Protein AF-0000000068967793 (afdb_homodimer)

Nearest PDB structures (foldseek):
  7zs6-assembly1_CCC  TM=9.612E-01  e=1.088E-18  Apis mellifera
  8qop-assembly1_A  TM=9.647E-01  e=4.803E-18  Capra hircus
  2b33-assembly1_A  TM=9.622E-01  e=3.710E-18  Thermotoga maritima MSB8
  1jd1-assembly1_F  TM=9.735E-01  e=1.675E-16  Saccharomyces cerevisiae
  5yu2-assembly1_C  TM=9.699E-01  e=3.878E-16  Staphylococcus aureus subsp. aureus Mu50

Foldseek 3Di:
DPPPDDDPDDDPDPPPDDDPPDPPPPVVPCVVVVVVVCVVPPPWDKDAFDDLQAAADPDPDGQWMDTDQKIWGDKFWLAHSVVRDHLDLPDLLNRLLSRVSRVQVRQVRQAHGQVFWAEKEKEFQDCVCVVSSVVSVCVRPPPPHHHYDYDHDNADPVRGGMIMITMGGHDDD/DDDDPDDPPPPPDPPPPDDPPPPPPPVPPPVVVVVCCCVVPVPFDKDAFDDLQAAADPDPDGQWIDTDQKIWGDKFWQAHSVVRDHLDLPDLLNRLLSRVSRVQVRQVRQAHGQVFWAEKEKEFQDCVCVVSSVVSVCVRPPDPHHHYDYDYDNADPPRGGMIMTTMGGHDDD

Secondary structure (DSSP, 8-state):
--------------------------GGGGHHHHHHHHHHT----EEEE--TTSPPPSSS--SEEEETTEEEEEEE-SEETTTTEES-SS-HHHHHHHHHHHHHHHHHHTT--GGGEEEEEEEES-GGGHHHHHHHHHHH--SSPPEEEEEE-S--GGG-SEEEEEEEE----/---------------TT---------GGGHHHHHHHHHHHT----EEEE--TTSPPPSSS-BSEEEETTEEEEEEE-SEETTTTEES-SS-HHHHHHHHHHHHHHHHHHTT--GGGEEEEEEEES-GGGHHHHHHHHHHH--SSPPEEEEEE-SB-GGG-SEEEEEEEE----

Radius of gyration: 35.41 Å; Cα contacts (8 Å, |Δi|>4): 650; chains: 2; bounding box: 94×122×76 Å

pLDDT: mean 81.26, std 26.68, range [21.73, 98.88]

Organism: Plasmodiophora brassicae (NCBI:txid37360)

Solvent-accessible surface area (backbone atoms only — not comparable to full-atom values): 19675 Å² total; per-residue (Å²): 132,88,73,86,76,79,89,82,85,84,86,84,81,85,75,81,76,76,81,74,78,84,80,69,74,80,71,71,65,62,60,57,54,52,51,53,47,47,66,70,52,60,62,86,45,76,46,81,35,79,58,82,72,23,55,75,65,91,60,100,60,60,55,21,37,37,40,79,43,29,32,45,37,44,71,25,46,16,38,35,44,90,74,68,40,61,69,39,91,81,45,58,60,52,19,46,51,34,13,52,51,28,46,47,44,49,30,47,67,55,52,33,40,70,84,36,32,35,32,38,41,40,39,26,49,48,70,88,48,47,65,57,46,48,58,56,52,37,73,67,44,79,57,78,31,26,6,37,38,63,39,16,33,86,73,43,79,94,67,42,58,46,36,40,28,39,36,24,44,26,68,71,127,144,77,88,78,88,79,76,87,78,82,80,79,84,83,68,90,69,76,81,69,75,78,79,73,68,83,66,68,66,64,58,54,55,55,52,44,49,50,59,71,56,55,54,88,45,74,45,74,34,80,57,84,72,22,53,74,64,92,60,78,36,24,54,17,20,36,40,82,44,29,31,31,38,20,47,24,47,17,40,35,44,91,74,67,38,60,69,39,92,81,43,58,60,52,19,45,51,35,12,52,51,28,46,46,44,50,30,45,67,53,53,34,44,70,84,37,32,54,35,38,41,41,39,24,51,49,70,85,48,47,64,57,46,48,59,54,50,45,73,66,49,79,59,84,66,48,50,73,51,74,53,65,34,66,42,39,68,94,68,41,58,43,36,43,28,40,36,24,45,25,69,72,130

Sequence (346 aa):
MTCQRGHGTCDVPRVLSRLTRAVTGPQQLHFAGALVMYRWARRAYRAVVATPDAPKAIGPYSQAVRANGFLFVSGMIGFVPETMELASKSDVKLQTEQALKNMVNVLRAGGSNPDKVVKTTVLMTDMDNYKVINEVYAKFFTKDFPARAAFAVKALPANALVEIECVAMCEEDMTCQRGHGTCDVPRVLSRLTRAVTGPQQLHFAGALVMYRWARRAYRAVVATPDAPKAIGPYSQAVRANGFLFVSGMIGFVPETMELASKSDVKLQTEQALKNMVNVLRAGGSNPDKVVKTTVLMTDMDNYKVINEVYAKFFTKDFPARAAFAVKALPANALVEIECVAMCEED

Structure (mmCIF, N/CA/C/O backbone):
data_AF-0000000068967793-model_v1
#
loop_
_entity.id
_entity.type
_entity.pdbx_description
1 polymer 'Uncharacterized protein'
#
loop_
_atom_site.group_PDB
_atom_site.id
_atom_site.type_symbol
_atom_site.label_atom_id
_atom_site.label_alt_id
_atom_site.label_comp_id
_atom_site.label_asym_id
_atom_site.label_entity_id
_atom_site.label_seq_id
_atom_site.pdbx_PDB_ins_code
_atom_site.Cartn_x
_atom_site.Cartn_y
_atom_site.Cartn_z
_atom_site.occupancy
_atom_site.B_iso_or_equiv
_atom_site.auth_seq_id
_atom_site.auth_comp_id
_atom_site.auth_asym_id
_atom_site.auth_atom_id
_atom_site.pdbx_PDB_model_num
ATOM 1 N N . MET A 1 1 ? -60.906 87.938 56.031 1 24.77 1 MET A N 1
ATOM 2 C CA . MET A 1 1 ? -59.469 87.688 56.125 1 24.77 1 MET A CA 1
ATOM 3 C C . MET A 1 1 ? -59 86.812 55 1 24.77 1 MET A C 1
ATOM 5 O O . MET A 1 1 ? -59.75 86 54.469 1 24.77 1 MET A O 1
ATOM 9 N N . THR A 1 2 ? -57.875 87.125 54.281 1 21.77 2 THR A N 1
ATOM 10 C CA . THR A 1 2 ? -57.219 87 53 1 21.77 2 THR A CA 1
ATOM 11 C C . THR A 1 2 ? -56.719 85.562 52.844 1 21.77 2 THR A C 1
ATOM 13 O O . THR A 1 2 ? -55.812 85.25 52.031 1 21.77 2 THR A O 1
ATOM 16 N N . CYS A 1 3 ? -57.469 84.438 53.062 1 21.73 3 CYS A N 1
ATOM 17 C CA . CYS A 1 3 ? -57.062 83.062 53.25 1 21.73 3 CYS A CA 1
ATOM 18 C C . CYS A 1 3 ? -56.688 82.438 51.938 1 21.73 3 CYS A C 1
ATOM 20 O O . CYS A 1 3 ? -56.656 81.188 51.812 1 21.73 3 CYS A O 1
ATOM 22 N N . GLN A 1 4 ? -56.469 83.188 50.688 1 24.27 4 GLN A N 1
ATOM 23 C CA . GLN A 1 4 ? -56.656 82.375 49.5 1 24.27 4 GLN A CA 1
ATOM 24 C C . GLN A 1 4 ? -55.5 81.375 49.281 1 24.27 4 GLN A C 1
ATOM 26 O O . GLN A 1 4 ? -54.375 81.812 49.031 1 24.27 4 GLN A O 1
ATOM 31 N N . ARG A 1 5 ? -55.406 80.062 49.781 1 23.83 5 ARG A N 1
ATOM 32 C CA . ARG A 1 5 ? -54.469 78.938 50.094 1 23.83 5 ARG A CA 1
ATOM 33 C C . ARG A 1 5 ? -54.031 78.25 48.812 1 23.83 5 ARG A C 1
ATOM 35 O O . ARG A 1 5 ? -53.156 77.375 48.844 1 23.83 5 ARG A O 1
ATOM 42 N N . GLY A 1 6 ? -54.562 78.312 47.562 1 24.34 6 GLY A N 1
ATOM 43 C CA . GLY A 1 6 ? -54.812 77 46.969 1 24.34 6 GLY A CA 1
ATOM 44 C C . GLY A 1 6 ? -53.531 76.312 46.5 1 24.34 6 GLY A C 1
ATOM 45 O O . GLY A 1 6 ? -53.281 75.188 46.844 1 24.34 6 GLY A O 1
ATOM 46 N N . HIS A 1 7 ? -52.938 76.438 45.156 1 27.03 7 HIS A N 1
ATOM 47 C CA . HIS A 1 7 ? -52.781 75.438 44.062 1 27.03 7 HIS A CA 1
ATOM 48 C C . HIS A 1 7 ? -51.344 75 43.938 1 27.03 7 HIS A C 1
ATOM 50 O O . HIS A 1 7 ? -50.5 75.75 43.438 1 27.03 7 HIS A O 1
ATOM 56 N N . GLY A 1 8 ? -50.531 74.438 44.906 1 25.23 8 GLY A N 1
ATOM 57 C CA . GLY A 1 8 ? -49.094 74.25 44.844 1 25.23 8 GLY A CA 1
ATOM 58 C C . GLY A 1 8 ? -48.656 73.125 43.906 1 25.23 8 GLY A C 1
ATOM 59 O O . GLY A 1 8 ? -49.125 72 44 1 25.23 8 GLY A O 1
ATOM 60 N N . THR A 1 9 ? -48.406 73.312 42.5 1 29.33 9 THR A N 1
ATOM 61 C CA . THR A 1 9 ? -48.094 72.5 41.344 1 29.33 9 THR A CA 1
ATOM 62 C C . THR A 1 9 ? -46.812 71.688 41.562 1 29.33 9 THR A C 1
ATOM 64 O O . THR A 1 9 ? -45.781 72.25 41.969 1 29.33 9 THR A O 1
ATOM 67 N N . CYS A 1 10 ? -46.844 70.375 41.906 1 23.95 10 CYS A N 1
ATOM 68 C CA . CYS A 1 10 ? -45.938 69.312 42.312 1 23.95 10 CYS A CA 1
ATOM 69 C C . CYS A 1 10 ? -44.875 69.062 41.219 1 23.95 10 CYS A C 1
ATOM 71 O O . CYS A 1 10 ? -45.156 69.25 40.031 1 23.95 10 CYS A O 1
ATOM 73 N N . ASP A 1 11 ? -43.531 68.5 41.469 1 25.92 11 ASP A N 1
ATOM 74 C CA . ASP A 1 11 ? -42.094 68.375 41.25 1 25.92 11 ASP A CA 1
ATOM 75 C C . ASP A 1 11 ? -41.781 67.188 40.344 1 25.92 11 ASP A C 1
ATOM 77 O O . ASP A 1 11 ? -41.844 66.062 40.781 1 25.92 11 ASP A O 1
ATOM 81 N N . VAL A 1 12 ? -42.375 66.938 39.062 1 28.7 12 VAL A N 1
ATOM 82 C CA . VAL A 1 12 ? -42.219 65.688 38.344 1 28.7 12 VAL A CA 1
ATOM 83 C C . VAL A 1 12 ? -40.781 65.562 37.875 1 28.7 12 VAL A C 1
ATOM 85 O O . VAL A 1 12 ? -40.281 66.375 37.094 1 28.7 12 VAL A O 1
ATOM 88 N N . PRO A 1 13 ? -39.688 65 38.688 1 28.36 13 PRO A N 1
ATOM 89 C CA . PRO A 1 13 ? -38.281 65 38.312 1 28.36 13 PRO A CA 1
ATOM 90 C C . PRO A 1 13 ? -37.969 64.125 37.125 1 28.36 13 PRO A C 1
ATOM 92 O O . PRO A 1 13 ? -38.719 63.125 36.906 1 28.36 13 PRO A O 1
ATOM 95 N N . ARG A 1 14 ? -37.188 64.5 36 1 28.67 14 ARG A N 1
ATOM 96 C CA . ARG A 1 14 ? -36.719 64.125 34.688 1 28.67 14 ARG A CA 1
ATOM 97 C C . ARG A 1 14 ? -35.688 63 34.719 1 28.67 14 ARG A C 1
ATOM 99 O O . ARG A 1 14 ? -34.5 63.25 34.75 1 28.67 14 ARG A O 1
ATOM 106 N N . VAL A 1 15 ? -35.75 61.844 35.562 1 29.34 15 VAL A N 1
ATOM 107 C CA . VAL A 1 15 ? -34.594 61 35.844 1 29.34 15 VAL A CA 1
ATOM 108 C C . VAL A 1 15 ? -34.25 60.156 34.625 1 29.34 15 VAL A C 1
ATOM 110 O O . VAL A 1 15 ? -33.375 59.281 34.688 1 29.34 15 VAL A O 1
ATOM 113 N N . LEU A 1 16 ? -34.719 60.219 33.344 1 30.55 16 LEU A N 1
ATOM 114 C CA . LEU A 1 16 ? -34.625 59.031 32.5 1 30.55 16 LEU A CA 1
ATOM 115 C C . LEU A 1 16 ? -33.219 58.844 31.953 1 30.55 16 LEU A C 1
ATOM 117 O O . LEU A 1 16 ? -33 57.969 31.094 1 30.55 16 LEU A O 1
ATOM 121 N N . SER A 1 17 ? -32.156 59.656 32.219 1 27.3 17 SER A N 1
ATOM 122 C CA . SER A 1 17 ? -31.188 59.75 31.141 1 27.3 17 SER A CA 1
ATOM 123 C C . SER A 1 17 ? -30.344 58.469 31.031 1 27.3 17 SER A C 1
ATOM 125 O O . SER A 1 17 ? -29.906 58.094 29.938 1 27.3 17 SER A O 1
ATOM 127 N N . ARG A 1 18 ? -29.75 57.719 32.062 1 28.36 18 ARG A N 1
ATOM 128 C CA . ARG A 1 18 ? -28.328 57.438 32.062 1 28.36 18 ARG A CA 1
ATOM 129 C C . ARG A 1 18 ? -28.016 56.188 31.25 1 28.36 18 ARG A C 1
ATOM 131 O O . ARG A 1 18 ? -26.844 55.844 31.016 1 28.36 18 ARG A O 1
ATOM 138 N N . LEU A 1 19 ? -28.766 55.062 30.984 1 32.84 19 LEU A N 1
ATOM 139 C CA . LEU A 1 19 ? -28.062 53.781 31.125 1 32.84 19 LEU A CA 1
ATOM 140 C C . LEU A 1 19 ? -27.312 53.438 29.828 1 32.84 19 LEU A C 1
ATOM 142 O O . LEU A 1 19 ? -27.797 52.656 29.016 1 32.84 19 LEU A O 1
ATOM 146 N N . THR A 1 20 ? -27.062 54.281 28.859 1 32.88 20 THR A N 1
ATOM 147 C CA . THR A 1 20 ? -26.609 53.625 27.641 1 32.88 20 THR A CA 1
ATOM 148 C C . THR A 1 20 ? -25.172 53.125 27.797 1 32.88 20 THR A C 1
ATOM 150 O O . THR A 1 20 ? -24.234 53.906 27.656 1 32.88 20 THR A O 1
ATOM 153 N N . ARG A 1 21 ? -24.719 52.469 28.938 1 33.38 21 ARG A N 1
ATOM 154 C CA . ARG A 1 21 ? -23.297 52.125 29 1 33.38 21 ARG A CA 1
ATOM 155 C C . ARG A 1 21 ? -22.922 51.219 27.844 1 33.38 21 ARG A C 1
ATOM 157 O O . ARG A 1 21 ? -23.594 50.219 27.578 1 33.38 21 ARG A O 1
ATOM 164 N N . ALA A 1 22 ? -22 51.719 26.875 1 37.81 22 ALA A N 1
ATOM 165 C CA . ALA A 1 22 ? -21.234 51.219 25.734 1 37.81 22 ALA A CA 1
ATOM 166 C C . ALA A 1 22 ? -20.391 50 26.125 1 37.81 22 ALA A C 1
ATOM 168 O O . ALA A 1 22 ? -19.516 50.094 26.984 1 37.81 22 ALA A O 1
ATOM 169 N N . VAL A 1 23 ? -20.938 48.781 26.234 1 39.88 23 VAL A N 1
ATOM 170 C CA . VAL A 1 23 ? -20.281 47.469 26.375 1 39.88 23 VAL A CA 1
ATOM 171 C C . VAL A 1 23 ? -19.234 47.281 25.297 1 39.88 23 VAL A C 1
ATOM 173 O O . VAL A 1 23 ? -19.547 46.969 24.156 1 39.88 23 VAL A O 1
ATOM 176 N N . THR A 1 24 ? -18.359 48.312 24.953 1 39 24 THR A N 1
ATOM 177 C CA . THR A 1 24 ? -17.406 48 23.906 1 39 24 THR A CA 1
ATOM 178 C C . THR A 1 24 ? -16.359 46.969 24.391 1 39 24 THR A C 1
ATOM 180 O O . THR A 1 24 ? -15.211 47.031 23.953 1 39 24 THR A O 1
ATOM 183 N N . GLY A 1 25 ? -16.562 46.125 25.391 1 36.34 25 GLY A N 1
ATOM 184 C CA . GLY A 1 25 ? -15.375 45.406 25.812 1 36.34 25 GLY A CA 1
ATOM 185 C C . GLY A 1 25 ? -14.742 44.594 24.688 1 36.34 25 GLY A C 1
ATOM 186 O O . GLY A 1 25 ? -15.414 44.219 23.734 1 36.34 25 GLY A O 1
ATOM 187 N N . PRO A 1 26 ? -13.383 44.719 24.562 1 42 26 PRO A N 1
ATOM 188 C CA . PRO A 1 26 ? -12.547 44.031 23.578 1 42 26 PRO A CA 1
ATOM 189 C C . PRO A 1 26 ? -12.703 42.5 23.641 1 42 26 PRO A C 1
ATOM 191 O O . PRO A 1 26 ? -12.258 41.875 24.594 1 42 26 PRO A O 1
ATOM 194 N N . GLN A 1 27 ? -13.867 41.875 23.578 1 41.44 27 GLN A N 1
ATOM 195 C CA . GLN A 1 27 ? -13.969 40.406 23.547 1 41.44 27 GLN A CA 1
ATOM 196 C C . GLN A 1 27 ? -13.109 39.812 22.438 1 41.44 27 GLN A C 1
ATOM 198 O O . GLN A 1 27 ? -13.297 38.656 22.062 1 41.44 27 GLN A O 1
ATOM 203 N N . GLN A 1 28 ? -12.32 40.656 21.766 1 41.78 28 GLN A N 1
ATOM 204 C CA . GLN A 1 28 ? -11.773 39.938 20.609 1 41.78 28 GLN A CA 1
ATOM 205 C C . GLN A 1 28 ? -10.812 38.844 21.047 1 41.78 28 GLN A C 1
ATOM 207 O O . GLN A 1 28 ? -10.273 38.125 20.203 1 41.78 28 GLN A O 1
ATOM 212 N N . LEU A 1 29 ? -10.312 38.938 22.281 1 44.81 29 LEU A N 1
ATOM 213 C CA . LEU A 1 29 ? -9.047 38.25 22.406 1 44.81 29 LEU A CA 1
ATOM 214 C C . LEU A 1 29 ? -9.266 36.719 22.406 1 44.81 29 LEU A C 1
ATOM 216 O O . LEU A 1 29 ? -8.328 35.969 22.172 1 44.81 29 LEU A O 1
ATOM 220 N N . HIS A 1 30 ? -10.398 36.25 23 1 46.22 30 HIS A N 1
ATOM 221 C CA . HIS A 1 30 ? -10.305 34.875 23.516 1 46.22 30 HIS A CA 1
ATOM 222 C C . HIS A 1 30 ? -10.398 33.844 22.391 1 46.22 30 HIS A C 1
ATOM 224 O O . HIS A 1 30 ? -10.406 32.656 22.656 1 46.22 30 HIS A O 1
ATOM 230 N N . PHE A 1 31 ? -10.672 34.344 21.219 1 49.38 31 PHE A N 1
ATOM 231 C CA . PHE A 1 31 ? -10.93 33.312 20.219 1 49.38 31 PHE A CA 1
ATOM 232 C C . PHE A 1 31 ? -9.625 32.656 19.766 1 49.38 31 PHE A C 1
ATOM 234 O O . PHE A 1 31 ? -9.625 31.5 19.328 1 49.38 31 PHE A O 1
ATOM 241 N N . ALA A 1 32 ? -8.508 33.438 20 1 49.75 32 ALA A N 1
ATOM 242 C CA . ALA A 1 32 ? -7.254 32.812 19.562 1 49.75 32 ALA A CA 1
ATOM 243 C C . ALA A 1 32 ? -6.891 31.625 20.469 1 49.75 32 ALA A C 1
ATOM 245 O O . ALA A 1 32 ? -6.316 30.641 20 1 49.75 32 ALA A O 1
ATOM 246 N N . GLY A 1 33 ? -7.297 31.609 21.688 1 48.97 33 GLY A N 1
ATOM 247 C CA . GLY A 1 33 ? -7.02 30.5 22.609 1 48.97 33 GLY A CA 1
ATOM 248 C C . GLY A 1 33 ? -7.754 29.234 22.234 1 48.97 33 GLY A C 1
ATOM 249 O O . GLY A 1 33 ? -7.219 28.125 22.406 1 48.97 33 GLY A O 1
ATOM 250 N N . ALA A 1 34 ? -9.023 29.375 21.781 1 51.81 34 ALA A N 1
ATOM 251 C CA . ALA A 1 34 ? -9.836 28.188 21.5 1 51.81 34 ALA A CA 1
ATOM 252 C C . ALA A 1 34 ? -9.305 27.438 20.297 1 51.81 34 ALA A C 1
ATOM 254 O O . ALA A 1 34 ? -9.297 26.203 20.281 1 51.81 34 ALA A O 1
ATOM 255 N N . LEU A 1 35 ? -8.828 28.156 19.297 1 48.72 35 LEU A N 1
ATOM 256 C CA . LEU A 1 35 ? -8.281 27.469 18.141 1 48.72 35 LEU A CA 1
ATOM 257 C C . LEU A 1 35 ? -6.996 26.734 18.5 1 48.72 35 LEU A C 1
ATOM 259 O O . LEU A 1 35 ? -6.762 25.609 18.031 1 48.72 35 LEU A O 1
ATOM 263 N N . VAL A 1 36 ? -6.117 27.344 19.281 1 46.97 36 VAL A N 1
ATOM 264 C CA . VAL A 1 36 ? -4.902 26.688 19.75 1 46.97 36 VAL A CA 1
ATOM 265 C C . VAL A 1 36 ? -5.27 25.484 20.609 1 46.97 36 VAL A C 1
ATOM 267 O O . VAL A 1 36 ? -4.656 24.422 20.484 1 46.97 36 VAL A O 1
ATOM 270 N N . MET A 1 37 ? -6.227 25.656 21.5 1 49.03 37 MET A N 1
ATOM 271 C CA . MET A 1 37 ? -6.625 24.484 22.281 1 49.03 37 MET A CA 1
ATOM 272 C C . MET A 1 37 ? -7.207 23.406 21.391 1 49.03 37 MET A C 1
ATOM 274 O O . MET A 1 37 ? -7.027 22.219 21.656 1 49.03 37 MET A O 1
ATOM 278 N N . TYR A 1 38 ? -8.008 23.766 20.375 1 49.5 38 TYR A N 1
ATOM 279 C CA . TYR A 1 38 ? -8.609 22.75 19.516 1 49.5 38 TYR A CA 1
ATOM 280 C C . TYR A 1 38 ? -7.543 21.984 18.734 1 49.5 38 TYR A C 1
ATOM 282 O O . TYR A 1 38 ? -7.656 20.766 18.562 1 49.5 38 TYR A O 1
ATOM 290 N N . ARG A 1 39 ? -6.633 22.656 18.109 1 48.69 39 ARG A N 1
ATOM 291 C CA . ARG A 1 39 ? -5.512 21.938 17.5 1 48.69 39 ARG A CA 1
ATOM 292 C C . ARG A 1 39 ? -4.789 21.078 18.531 1 48.69 39 ARG A C 1
ATOM 294 O O . ARG A 1 39 ? -4.371 19.953 18.234 1 48.69 39 ARG A O 1
ATOM 301 N N . TRP A 1 40 ? -4.48 21.688 19.656 1 48.94 40 TRP A N 1
ATOM 302 C CA . TRP A 1 40 ? -3.857 20.938 20.734 1 48.94 40 TRP A CA 1
ATOM 303 C C . TRP A 1 40 ? -4.723 19.75 21.156 1 48.94 40 TRP A C 1
ATOM 305 O O . TRP A 1 40 ? -4.207 18.734 21.609 1 48.94 40 TRP A O 1
ATOM 315 N N . ALA A 1 41 ? -6.02 19.969 21.188 1 48.34 41 ALA A N 1
ATOM 316 C CA . ALA A 1 41 ? -6.883 18.891 21.641 1 48.34 41 ALA A CA 1
ATOM 317 C C . ALA A 1 41 ? -7.195 17.922 20.5 1 48.34 41 ALA A C 1
ATOM 319 O O . ALA A 1 41 ? -8.273 17.312 20.469 1 48.34 41 ALA A O 1
ATOM 320 N N . ARG A 1 42 ? -6.809 18.219 19.359 1 51.94 42 ARG A N 1
ATOM 321 C CA . ARG A 1 42 ? -7.184 17.188 18.391 1 51.94 42 ARG A CA 1
ATOM 322 C C . ARG A 1 42 ? -6.871 15.797 18.922 1 51.94 42 ARG A C 1
ATOM 324 O O . ARG A 1 42 ? -5.711 15.383 18.953 1 51.94 42 ARG A O 1
ATOM 331 N N . ARG A 1 43 ? -7.539 15.453 19.984 1 53.16 43 ARG A N 1
ATOM 332 C CA . ARG A 1 43 ? -7.469 14.148 20.625 1 53.16 43 ARG A CA 1
ATOM 333 C C . ARG A 1 43 ? -7.383 13.023 19.594 1 53.16 43 ARG A C 1
ATOM 335 O O . ARG A 1 43 ? -8.102 13.039 18.594 1 53.16 43 ARG A O 1
ATOM 342 N N . ALA A 1 44 ? -6.297 12.328 19.703 1 66.19 44 ALA A N 1
ATOM 343 C CA . ALA A 1 44 ? -6.172 11.062 18.969 1 66.19 44 ALA A CA 1
ATOM 344 C C . ALA A 1 44 ? -7.477 10.281 19.016 1 66.19 44 ALA A C 1
ATOM 346 O O . ALA A 1 44 ? -8.094 10.141 20.078 1 66.19 44 ALA A O 1
ATOM 347 N N . TYR A 1 45 ? -8.18 10.266 17.969 1 81.19 45 TYR A N 1
ATOM 348 C CA . TYR A 1 45 ? -9.438 9.531 17.828 1 81.19 45 TYR A CA 1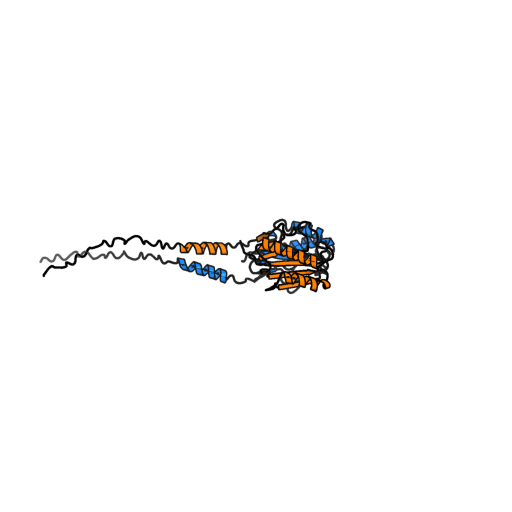
ATOM 349 C C . TYR A 1 45 ? -9.195 8.156 17.203 1 81.19 45 TYR A C 1
ATOM 351 O O . TYR A 1 45 ? -8.344 8.008 16.328 1 81.19 45 TYR A O 1
ATOM 359 N N . ARG A 1 46 ? -9.719 7.145 17.906 1 91.19 46 ARG A N 1
ATOM 360 C CA . ARG A 1 46 ? -9.695 5.77 17.406 1 91.19 46 ARG A CA 1
ATOM 361 C C . ARG A 1 46 ? -11.062 5.113 17.547 1 91.19 46 ARG A C 1
ATOM 363 O O . ARG A 1 46 ? -11.68 5.172 18.625 1 91.19 46 ARG A O 1
ATOM 370 N N . ALA A 1 47 ? -11.57 4.578 16.438 1 94.06 47 ALA A N 1
ATOM 371 C CA . ALA A 1 47 ? -12.859 3.898 16.469 1 94.06 47 ALA A CA 1
ATOM 372 C C . ALA A 1 47 ? -12.852 2.66 15.57 1 94.06 47 ALA A C 1
ATOM 374 O O . ALA A 1 47 ? -12.297 2.688 14.469 1 94.06 47 ALA A O 1
ATOM 375 N N . VAL A 1 48 ? -13.531 1.606 16.016 1 96.25 48 VAL A N 1
ATOM 376 C CA . VAL A 1 48 ? -13.672 0.382 15.234 1 96.25 48 VAL A CA 1
ATOM 377 C C . VAL A 1 48 ? -14.828 0.533 14.25 1 96.25 48 VAL A C 1
ATOM 379 O O . VAL A 1 48 ? -15.867 1.12 14.578 1 96.25 48 VAL A O 1
ATOM 382 N N . VAL A 1 49 ? -14.68 0.018 13.055 1 96.38 49 VAL A N 1
ATOM 383 C CA . VAL A 1 49 ? -15.695 0.035 12 1 96.38 49 VAL A CA 1
ATOM 384 C C . VAL A 1 49 ? -16.156 -1.391 11.695 1 96.38 49 VAL A C 1
ATOM 386 O O . VAL A 1 49 ? -15.32 -2.299 11.578 1 96.38 49 VAL A O 1
ATOM 389 N N . ALA A 1 50 ? -17.422 -1.579 11.57 1 96.62 50 ALA A N 1
ATOM 390 C CA . ALA A 1 50 ? -18 -2.869 11.211 1 96.62 50 ALA A CA 1
ATOM 391 C C . ALA A 1 50 ? -19.234 -2.686 10.336 1 96.62 50 ALA A C 1
ATOM 393 O O . ALA A 1 50 ? -19.984 -1.728 10.508 1 96.62 50 ALA A O 1
ATOM 394 N N . THR A 1 51 ? -19.453 -3.566 9.398 1 97.88 51 THR A N 1
ATOM 395 C CA . THR A 1 51 ? -20.625 -3.58 8.523 1 97.88 51 THR A CA 1
ATOM 396 C C . THR A 1 51 ? -21.047 -5.012 8.195 1 97.88 51 THR A C 1
ATOM 398 O O . THR A 1 51 ? -20.188 -5.887 8.023 1 97.88 51 THR A O 1
ATOM 401 N N . PRO A 1 52 ? -22.297 -5.262 8.047 1 97.31 52 PRO A N 1
ATOM 402 C CA . PRO A 1 52 ? -22.75 -6.59 7.625 1 97.31 52 PRO A CA 1
ATOM 403 C C . PRO A 1 52 ? -22.562 -6.832 6.129 1 97.31 52 PRO A C 1
ATOM 405 O O . PRO A 1 52 ? -22.719 -7.961 5.656 1 97.31 52 PRO A O 1
ATOM 408 N N . ASP A 1 53 ? -22.156 -5.832 5.391 1 97.88 53 ASP A N 1
ATOM 409 C CA . ASP A 1 53 ? -22.047 -5.926 3.938 1 97.88 53 ASP A CA 1
ATOM 410 C C . ASP A 1 53 ? -20.672 -6.438 3.527 1 97.88 53 ASP A C 1
ATOM 412 O O . ASP A 1 53 ? -20.344 -6.473 2.338 1 97.88 53 ASP A O 1
ATOM 416 N N . ALA A 1 54 ? -19.844 -6.75 4.496 1 98.19 54 ALA A N 1
ATOM 417 C CA . ALA A 1 54 ? -18.531 -7.371 4.312 1 98.19 54 ALA A CA 1
ATOM 418 C C . ALA A 1 54 ? -18.359 -8.555 5.262 1 98.19 54 ALA A C 1
ATOM 420 O O . ALA A 1 54 ? -19.078 -8.68 6.254 1 98.19 54 ALA A O 1
ATOM 421 N N . PRO A 1 55 ? -17.422 -9.422 4.91 1 97.25 55 PRO A N 1
ATOM 422 C CA . PRO A 1 55 ? -17.234 -10.602 5.766 1 97.25 55 PRO A CA 1
ATOM 423 C C . PRO A 1 55 ? -16.875 -10.234 7.203 1 97.25 55 PRO A C 1
ATOM 425 O O . PRO A 1 55 ? -16.109 -9.297 7.43 1 97.25 55 PRO A O 1
ATOM 428 N N . LYS A 1 56 ? -17.438 -10.922 8.078 1 93.81 56 LYS A N 1
ATOM 429 C CA . LYS A 1 56 ? -17.094 -10.734 9.484 1 93.81 56 LYS A CA 1
ATOM 430 C C . LYS A 1 56 ? -15.641 -11.117 9.758 1 93.81 56 LYS A C 1
ATOM 432 O O . LYS A 1 56 ? -15.086 -11.984 9.086 1 93.81 56 LYS A O 1
ATOM 437 N N . ALA A 1 57 ? -15.109 -10.539 10.828 1 89 57 ALA A N 1
ATOM 438 C CA . ALA A 1 57 ? -13.773 -10.938 11.266 1 89 57 ALA A CA 1
ATOM 439 C C . ALA A 1 57 ? -13.789 -12.344 11.859 1 89 57 ALA A C 1
ATOM 441 O O . ALA A 1 57 ? -14.664 -12.672 12.672 1 89 57 ALA A O 1
ATOM 442 N N . ILE A 1 58 ? -12.961 -13.25 11.438 1 86.94 58 ILE A N 1
ATOM 443 C CA . ILE A 1 58 ? -12.914 -14.633 11.914 1 86.94 58 ILE A CA 1
ATOM 444 C C . ILE A 1 58 ? -11.836 -14.766 12.992 1 86.94 58 ILE A C 1
ATOM 446 O O . ILE A 1 58 ? -11.82 -15.742 13.734 1 86.94 58 ILE A O 1
ATOM 450 N N . GLY A 1 59 ? -11.062 -13.82 13.453 1 88 59 GLY A N 1
ATOM 451 C CA . GLY A 1 59 ? -10.047 -13.766 14.492 1 88 59 GLY A CA 1
ATOM 452 C C . GLY A 1 59 ? -10.07 -12.469 15.273 1 88 59 GLY A C 1
ATOM 453 O O . GLY A 1 59 ? -11.062 -11.742 15.258 1 88 59 GLY A O 1
ATOM 454 N N . PRO A 1 60 ? -9.008 -12.25 16.031 1 93.62 60 PRO A N 1
ATOM 455 C CA . PRO A 1 60 ? -8.945 -11.055 16.875 1 93.62 60 PRO A CA 1
ATOM 456 C C . PRO A 1 60 ? -8.523 -9.812 16.094 1 93.62 60 PRO A C 1
ATOM 458 O O . PRO A 1 60 ? -7.492 -9.203 16.406 1 93.62 60 PRO A O 1
ATOM 461 N N . TYR A 1 61 ? -9.273 -9.484 15.234 1 95.44 61 TYR A N 1
ATOM 462 C CA . TYR A 1 61 ? -9.086 -8.258 14.469 1 95.44 61 TYR A CA 1
ATOM 463 C C . TYR A 1 61 ? -10.43 -7.609 14.148 1 95.44 61 TYR A C 1
ATOM 465 O O . TYR A 1 61 ? -11.484 -8.195 14.398 1 95.44 61 TYR A O 1
ATOM 473 N N . SER A 1 62 ? -10.453 -6.316 13.727 1 97.19 62 SER A N 1
ATOM 474 C CA . SER A 1 62 ? -11.609 -5.574 13.234 1 97.19 62 SER A CA 1
ATOM 475 C C . SER A 1 62 ? -11.578 -5.445 11.719 1 97.19 62 SER A C 1
ATOM 477 O O . SER A 1 62 ? -10.508 -5.484 11.109 1 97.19 62 SER A O 1
ATOM 479 N N . GLN A 1 63 ? -12.688 -5.277 11.055 1 97.88 63 GLN A N 1
ATOM 480 C CA . GLN A 1 63 ? -12.727 -5.004 9.625 1 97.88 63 GLN A CA 1
ATOM 481 C C . GLN A 1 63 ? -11.906 -3.766 9.273 1 97.88 63 GLN A C 1
ATOM 483 O O . GLN A 1 63 ? -11.211 -3.746 8.258 1 97.88 63 GLN A O 1
ATOM 488 N N . ALA A 1 64 ? -12.094 -2.768 10.133 1 98.19 64 ALA A N 1
ATOM 489 C CA . ALA A 1 64 ? -11.305 -1.554 9.953 1 98.19 64 ALA A CA 1
ATOM 490 C C . ALA A 1 64 ? -11.234 -0.746 11.242 1 98.19 64 ALA A C 1
ATOM 492 O O . ALA A 1 64 ? -12.031 -0.967 12.164 1 98.19 64 ALA A O 1
ATOM 493 N N . VAL A 1 65 ? -10.266 0.155 11.32 1 97.19 65 VAL A N 1
ATOM 494 C CA . VAL A 1 65 ? -10.102 1.094 12.43 1 97.19 65 VAL A CA 1
ATOM 495 C C . VAL A 1 65 ? -9.891 2.504 11.883 1 97.19 65 VAL A C 1
ATOM 497 O O . VAL A 1 65 ? -9.047 2.721 11.016 1 97.19 65 VAL A O 1
ATOM 500 N N . ARG A 1 66 ? -10.641 3.467 12.336 1 94.94 66 ARG A N 1
ATOM 501 C CA . ARG A 1 66 ? -10.43 4.887 12.078 1 94.94 66 ARG A CA 1
ATOM 502 C C . ARG A 1 66 ? -9.469 5.488 13.094 1 94.94 66 ARG A C 1
ATOM 504 O O . ARG A 1 66 ? -9.578 5.238 14.297 1 94.94 66 ARG A O 1
ATOM 511 N N . ALA A 1 67 ? -8.547 6.199 12.57 1 92.31 67 ALA A N 1
ATOM 512 C CA . ALA A 1 67 ? -7.629 6.879 13.477 1 92.31 67 ALA A CA 1
ATOM 513 C C . ALA A 1 67 ? -6.996 8.094 12.805 1 92.31 67 ALA A C 1
ATOM 515 O O . ALA A 1 67 ? -6.379 7.969 11.742 1 92.31 67 ALA A O 1
ATOM 516 N N . ASN A 1 68 ? -7.184 9.227 13.453 1 88.94 68 ASN A N 1
ATOM 517 C CA . ASN A 1 68 ? -6.5 10.461 13.078 1 88.94 68 ASN A CA 1
ATOM 518 C C . ASN A 1 68 ? -6.668 10.758 11.586 1 88.94 68 ASN A C 1
ATOM 520 O O . ASN A 1 68 ? -5.691 11.062 10.898 1 88.94 68 ASN A O 1
ATOM 524 N N . GLY A 1 69 ? -7.879 10.594 11.07 1 92.06 69 GLY A N 1
ATOM 525 C CA . GLY A 1 69 ? -8.211 10.984 9.711 1 92.06 69 GLY A CA 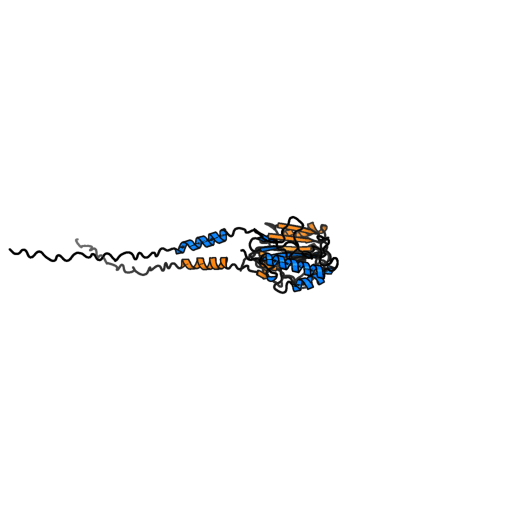1
ATOM 526 C C . GLY A 1 69 ? -7.934 9.906 8.688 1 92.06 69 GLY A C 1
ATOM 527 O O . GLY A 1 69 ? -8.102 10.125 7.48 1 92.06 69 GLY A O 1
ATOM 528 N N . PHE A 1 70 ? -7.461 8.758 9.195 1 95.75 70 PHE A N 1
ATOM 529 C CA . PHE A 1 70 ? -7.227 7.621 8.312 1 95.75 70 PHE A CA 1
ATOM 530 C C . PHE A 1 70 ? -8.125 6.449 8.695 1 95.75 70 PHE A C 1
ATOM 532 O O . PHE A 1 70 ? -8.57 6.344 9.836 1 95.75 70 PHE A O 1
ATOM 539 N N . LEU A 1 71 ? -8.43 5.723 7.723 1 97.19 71 LEU A N 1
ATOM 540 C CA . LEU A 1 71 ? -9.086 4.426 7.883 1 97.19 71 LEU A CA 1
ATOM 541 C C . LEU A 1 71 ? -8.141 3.293 7.496 1 97.19 71 LEU A C 1
ATOM 543 O O . LEU A 1 71 ? -7.699 3.209 6.348 1 97.19 71 LEU A O 1
ATOM 547 N N . PHE A 1 72 ? -7.824 2.467 8.43 1 98.19 72 PHE A N 1
ATOM 548 C CA . PHE A 1 72 ? -7.02 1.272 8.203 1 98.19 72 PHE A CA 1
ATOM 549 C C . PHE A 1 72 ? -7.906 0.047 8.023 1 98.19 72 PHE A C 1
ATOM 551 O O . PHE A 1 72 ? -8.641 -0.337 8.93 1 98.19 72 PHE A O 1
ATOM 558 N N . VAL A 1 73 ? -7.855 -0.582 6.871 1 98.5 73 VAL A N 1
ATOM 559 C CA . VAL A 1 73 ? -8.766 -1.662 6.512 1 98.5 73 VAL A CA 1
ATOM 560 C C 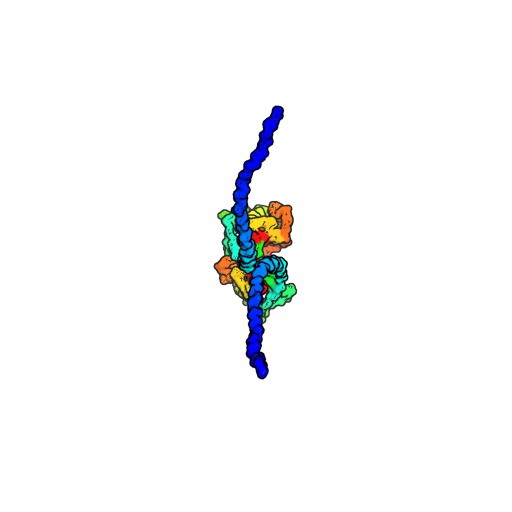. VAL A 1 73 ? -8.023 -2.996 6.535 1 98.5 73 VAL A C 1
ATOM 562 O O . VAL A 1 73 ? -6.941 -3.119 5.965 1 98.5 73 VAL A O 1
ATOM 565 N N . SER A 1 74 ? -8.602 -3.926 7.18 1 98.31 74 SER A N 1
ATOM 566 C CA . SER A 1 74 ? -8.008 -5.262 7.215 1 98.31 74 SER A CA 1
ATOM 567 C C . SER A 1 74 ? -7.953 -5.879 5.824 1 98.31 74 SER A C 1
ATOM 569 O O . SER A 1 74 ? -8.664 -5.445 4.918 1 98.31 74 SER A O 1
ATOM 571 N N . GLY A 1 75 ? -7.035 -6.871 5.676 1 98.38 75 GLY A N 1
ATOM 572 C CA . GLY A 1 75 ? -6.988 -7.609 4.422 1 98.38 75 GLY A CA 1
ATOM 573 C C . GLY A 1 75 ? -8.312 -8.258 4.059 1 98.38 75 GLY A C 1
ATOM 574 O O . GLY A 1 75 ? -8.961 -8.867 4.906 1 98.38 75 GLY A O 1
ATOM 575 N N . MET A 1 76 ? -8.688 -8.117 2.779 1 98.19 76 MET A N 1
ATOM 576 C CA . MET A 1 76 ? -9.93 -8.68 2.258 1 98.19 76 MET A CA 1
ATOM 577 C C . MET A 1 76 ? -9.641 -9.828 1.291 1 98.19 76 MET A C 1
ATOM 579 O O . MET A 1 76 ? -8.977 -9.633 0.268 1 98.19 76 MET A O 1
ATOM 583 N N . ILE A 1 77 ? -10.109 -10.93 1.642 1 98.19 77 ILE A N 1
ATOM 584 C CA . ILE A 1 77 ? -10.156 -12 0.654 1 98.19 77 ILE A CA 1
ATOM 585 C C . ILE A 1 77 ? -11.547 -12.055 0.016 1 98.19 77 ILE A C 1
ATOM 587 O O . ILE A 1 77 ? -12.453 -11.344 0.436 1 98.19 77 ILE A O 1
ATOM 591 N N . GLY A 1 78 ? -11.75 -12.875 -1.06 1 98.56 78 GLY A N 1
ATOM 592 C CA . GLY A 1 78 ? -12.984 -12.898 -1.822 1 98.56 78 GLY A CA 1
ATOM 593 C C . GLY A 1 78 ? -14.086 -13.68 -1.145 1 98.56 78 GLY A C 1
ATOM 594 O O . GLY A 1 78 ? -14.797 -14.461 -1.794 1 98.56 78 GLY A O 1
ATOM 595 N N . PHE A 1 79 ? -14.234 -13.5 0.146 1 98.19 79 PHE A N 1
ATOM 596 C CA . PHE A 1 79 ? -15.352 -14.102 0.859 1 98.19 79 PHE A CA 1
ATOM 597 C C . PHE A 1 79 ? -16.656 -13.422 0.488 1 98.19 79 PHE A C 1
ATOM 599 O O . PHE A 1 79 ? -16.719 -12.195 0.399 1 98.19 79 PHE A O 1
ATOM 606 N N . VAL A 1 80 ? -17.625 -14.25 0.286 1 98.38 80 VAL A N 1
ATOM 607 C CA . VAL A 1 80 ? -19 -13.758 0.217 1 98.38 80 VAL A CA 1
ATOM 608 C C . VAL A 1 80 ? -19.547 -13.555 1.628 1 98.38 80 VAL A C 1
ATOM 610 O O . VAL A 1 80 ? -19.531 -14.477 2.447 1 98.38 80 VAL A O 1
ATOM 613 N N . PRO A 1 81 ? -20.016 -12.344 1.899 1 98.19 81 PRO A N 1
ATOM 614 C CA . PRO A 1 81 ? -20.391 -12.031 3.281 1 98.19 81 PRO A CA 1
ATOM 615 C C . PRO A 1 81 ? -21.453 -12.969 3.832 1 98.19 81 PRO A C 1
ATOM 617 O O . PRO A 1 81 ? -21.391 -13.367 4.996 1 98.19 81 PRO A O 1
ATOM 620 N N . GLU A 1 82 ? -22.391 -13.367 3.105 1 96.69 82 GLU A N 1
ATOM 621 C CA . GLU A 1 82 ? -23.531 -14.164 3.555 1 96.69 82 GLU A CA 1
ATOM 622 C C . GLU A 1 82 ? -23.094 -15.594 3.881 1 96.69 82 GLU A C 1
ATOM 624 O O . GLU A 1 82 ? -23.594 -16.188 4.836 1 96.69 82 GLU A O 1
ATOM 629 N N . THR A 1 83 ? -22.172 -16.109 3.158 1 97.19 83 THR A N 1
ATOM 630 C CA . THR A 1 83 ? -21.844 -17.531 3.283 1 97.19 83 THR A CA 1
ATOM 631 C C . THR A 1 83 ? -20.484 -17.703 3.967 1 97.19 83 THR A C 1
ATOM 633 O O . THR A 1 83 ? -20.172 -18.797 4.453 1 97.19 83 THR A O 1
ATOM 636 N N . MET A 1 84 ? -19.672 -16.656 3.941 1 97.25 84 MET A N 1
ATOM 637 C CA . MET A 1 84 ? -18.312 -16.688 4.477 1 97.25 84 MET A CA 1
ATOM 638 C C . MET A 1 84 ? -17.469 -17.75 3.766 1 97.25 84 MET A C 1
ATOM 640 O O . MET A 1 84 ? -16.688 -18.453 4.402 1 97.25 84 MET A O 1
ATOM 644 N N . GLU A 1 85 ? -17.766 -17.891 2.479 1 97.62 85 GLU A N 1
ATOM 645 C CA . GLU A 1 85 ? -16.984 -18.734 1.579 1 97.62 85 GLU A CA 1
ATOM 646 C C . GLU A 1 85 ? -16.422 -17.922 0.413 1 97.62 85 GLU A C 1
ATOM 648 O O . GLU A 1 85 ? -16.984 -16.875 0.047 1 97.62 85 GLU A O 1
ATOM 653 N N . LEU A 1 86 ? -15.32 -18.438 -0.107 1 98.5 86 LEU A N 1
ATOM 654 C CA . LEU A 1 86 ? -14.75 -17.766 -1.271 1 98.5 86 LEU A CA 1
ATOM 655 C C . LEU A 1 86 ? -15.742 -17.766 -2.43 1 98.5 86 LEU A C 1
ATOM 657 O O . LEU A 1 86 ? -16.438 -18.75 -2.666 1 98.5 86 LEU A O 1
ATOM 661 N N . ALA A 1 87 ? -15.805 -16.703 -3.174 1 98.44 87 ALA A N 1
ATOM 662 C CA . ALA A 1 87 ? -16.672 -16.578 -4.34 1 98.44 87 ALA A CA 1
ATOM 663 C C . ALA A 1 87 ? -16.391 -17.688 -5.355 1 98.44 87 ALA A C 1
ATOM 665 O O . ALA A 1 87 ? -17.281 -18.094 -6.113 1 98.44 87 ALA A O 1
ATOM 666 N N . SER A 1 88 ? -15.102 -18.094 -5.453 1 98.25 88 SER A N 1
ATOM 667 C CA . SER A 1 88 ? -14.633 -19.234 -6.238 1 98.25 88 SER A CA 1
ATOM 668 C C . SER A 1 88 ? -13.367 -19.844 -5.641 1 98.25 88 SER A C 1
ATOM 670 O O . SER A 1 88 ? -12.484 -19.109 -5.176 1 98.25 88 SER A O 1
ATOM 672 N N . LYS A 1 89 ? -13.273 -21.094 -5.801 1 95.5 89 LYS A N 1
ATOM 673 C CA . LYS A 1 89 ? -12.102 -21.75 -5.234 1 95.5 89 LYS A CA 1
ATOM 674 C C . LYS A 1 89 ? -10.898 -21.609 -6.16 1 95.5 89 LYS A C 1
ATOM 676 O O . LYS A 1 89 ? -9.75 -21.625 -5.703 1 95.5 89 LYS A O 1
ATOM 681 N N . SER A 1 90 ? -11.156 -21.438 -7.465 1 97.25 90 SER A N 1
ATOM 682 C CA . SER A 1 90 ? -10.023 -21.516 -8.383 1 97.25 90 SER A CA 1
ATOM 683 C C . SER A 1 90 ? -9.953 -20.297 -9.281 1 97.25 90 SER A C 1
ATOM 685 O O . SER A 1 90 ? -8.945 -20.078 -9.961 1 97.25 90 SER A O 1
ATOM 687 N N . ASP A 1 91 ? -10.969 -19.469 -9.383 1 98.31 91 ASP A N 1
ATOM 688 C CA . ASP A 1 91 ? -11.008 -18.328 -10.289 1 98.31 91 ASP A CA 1
ATOM 689 C C . ASP A 1 91 ? -10.547 -17.047 -9.578 1 98.31 91 ASP A C 1
ATOM 691 O O . ASP A 1 91 ? -11.312 -16.453 -8.82 1 98.31 91 ASP A O 1
ATOM 695 N N . VAL A 1 92 ? -9.367 -16.562 -9.883 1 98.69 92 VAL A N 1
ATOM 696 C CA . VAL A 1 92 ? -8.781 -15.414 -9.203 1 98.69 92 VAL A CA 1
ATOM 697 C C . VAL A 1 92 ? -9.531 -14.141 -9.586 1 98.69 92 VAL A C 1
ATOM 699 O O . VAL A 1 92 ? -9.602 -13.195 -8.797 1 98.69 92 VAL A O 1
ATOM 702 N N . LYS A 1 93 ? -10.094 -14.117 -10.742 1 98.75 93 LYS A N 1
ATOM 703 C CA . LYS A 1 93 ? -10.883 -12.961 -11.164 1 98.75 93 LYS A CA 1
ATOM 704 C C . LYS A 1 93 ? -12.086 -12.75 -10.258 1 98.75 93 LYS A C 1
ATOM 706 O O . LYS A 1 93 ? -12.32 -11.641 -9.773 1 98.75 93 LYS A O 1
ATOM 711 N N . LEU A 1 94 ? -12.805 -13.789 -10.016 1 98.81 94 LEU A N 1
ATOM 712 C CA . LEU A 1 94 ? -13.984 -13.711 -9.164 1 98.81 94 LEU A CA 1
ATOM 713 C C . LEU A 1 94 ? -13.602 -13.398 -7.727 1 98.81 94 LEU A C 1
ATOM 715 O O . LEU A 1 94 ? -14.289 -12.641 -7.047 1 98.81 94 LEU A O 1
ATOM 719 N N . GLN A 1 95 ? -12.484 -13.984 -7.25 1 98.88 95 GLN A N 1
ATOM 720 C CA . GLN A 1 95 ? -12.008 -13.672 -5.91 1 98.88 95 GLN A CA 1
ATOM 721 C C . GLN A 1 95 ? -11.641 -12.195 -5.789 1 98.88 95 GLN A C 1
ATOM 723 O O . GLN A 1 95 ? -11.961 -11.555 -4.785 1 98.88 95 GLN A O 1
ATOM 728 N N . THR A 1 96 ? -10.977 -11.711 -6.855 1 98.88 96 THR A N 1
ATOM 729 C CA . THR A 1 96 ? -10.547 -10.32 -6.828 1 98.88 96 THR A CA 1
ATOM 730 C C . THR A 1 96 ? -11.75 -9.383 -6.816 1 98.88 96 THR A C 1
ATOM 732 O O . THR A 1 96 ? -11.797 -8.43 -6.035 1 98.88 96 THR A O 1
ATOM 735 N N . GLU A 1 97 ? -12.719 -9.648 -7.625 1 98.81 97 GLU A N 1
ATOM 736 C CA . GLU A 1 97 ? -13.922 -8.836 -7.688 1 98.81 97 GLU A CA 1
ATOM 737 C C . GLU A 1 97 ? -14.625 -8.781 -6.336 1 98.81 97 GLU A C 1
ATOM 739 O O . GLU A 1 97 ? -14.992 -7.707 -5.859 1 98.81 97 GLU A O 1
ATOM 744 N N . GLN A 1 98 ? -14.766 -9.875 -5.746 1 98.88 98 GLN A N 1
ATOM 745 C CA . GLN A 1 98 ? -15.453 -9.945 -4.465 1 98.88 98 GLN A CA 1
ATOM 746 C C . GLN A 1 98 ? -14.648 -9.266 -3.365 1 98.88 98 GLN A C 1
ATOM 748 O O . GLN A 1 98 ? -15.211 -8.586 -2.506 1 98.88 98 GLN A O 1
ATOM 753 N N . ALA A 1 99 ? -13.344 -9.516 -3.299 1 98.81 99 ALA A N 1
ATOM 754 C CA . ALA A 1 99 ? -12.492 -8.867 -2.309 1 98.81 99 ALA A CA 1
ATOM 755 C C . ALA A 1 99 ? -12.609 -7.348 -2.387 1 98.81 99 ALA A C 1
ATOM 757 O O . ALA A 1 99 ? -12.727 -6.676 -1.359 1 98.81 99 ALA A O 1
ATOM 758 N N . LEU A 1 100 ? -12.547 -6.844 -3.629 1 98.88 100 LEU A N 1
ATOM 759 C CA . LEU A 1 100 ? -12.633 -5.402 -3.818 1 98.88 100 LEU A CA 1
ATOM 760 C C . LEU A 1 100 ? -14.016 -4.883 -3.463 1 98.88 100 LEU A C 1
ATOM 762 O O . LEU A 1 100 ? -14.156 -3.799 -2.891 1 98.88 100 LEU A O 1
ATOM 766 N N . LYS A 1 101 ? -15.047 -5.609 -3.805 1 98.75 101 LYS A N 1
ATOM 767 C CA . LYS A 1 101 ? -16.391 -5.242 -3.383 1 98.75 101 LYS A CA 1
ATOM 768 C C . LYS A 1 101 ? -16.5 -5.156 -1.862 1 98.75 101 LYS A C 1
ATOM 770 O O . LYS A 1 101 ? -17.062 -4.207 -1.325 1 98.75 101 LYS A O 1
ATOM 775 N N . ASN A 1 102 ? -15.969 -6.164 -1.176 1 98.75 102 ASN A N 1
ATOM 776 C CA . ASN A 1 102 ? -15.938 -6.156 0.283 1 98.75 102 ASN A CA 1
ATOM 777 C C . ASN A 1 102 ? -15.211 -4.926 0.82 1 98.75 102 ASN A C 1
ATOM 779 O O . ASN A 1 102 ? -15.695 -4.27 1.746 1 98.75 102 ASN A O 1
ATOM 783 N N . MET A 1 103 ? -14.055 -4.656 0.253 1 98.62 103 MET A N 1
ATOM 784 C CA . MET A 1 103 ? -13.258 -3.506 0.671 1 98.62 103 MET A CA 1
ATOM 785 C C . MET A 1 103 ? -14.055 -2.211 0.52 1 98.62 103 MET A C 1
ATOM 787 O O . MET A 1 103 ? -14.047 -1.367 1.417 1 98.62 103 MET A O 1
ATOM 791 N N . VAL A 1 104 ? -14.734 -2.068 -0.617 1 98.62 104 VAL A N 1
ATOM 792 C CA . VAL A 1 104 ? -15.523 -0.866 -0.882 1 98.62 104 VAL A CA 1
ATOM 793 C C . VAL A 1 104 ? -16.625 -0.722 0.168 1 98.62 104 VAL A C 1
ATOM 795 O O . VAL A 1 104 ? -16.875 0.378 0.667 1 98.62 104 VAL A O 1
ATOM 798 N N . ASN A 1 105 ? -17.219 -1.784 0.536 1 98.75 105 ASN A N 1
ATOM 799 C CA . ASN A 1 105 ? -18.281 -1.744 1.545 1 98.75 105 ASN A CA 1
ATOM 800 C C . ASN A 1 105 ? -17.734 -1.337 2.91 1 98.75 105 ASN A C 1
ATOM 802 O O . ASN A 1 105 ? -18.375 -0.573 3.637 1 98.75 105 ASN A O 1
ATOM 806 N N . VAL A 1 106 ? -16.594 -1.822 3.279 1 98.44 106 VAL A N 1
ATOM 807 C CA . VAL A 1 106 ? -15.953 -1.448 4.543 1 98.44 106 VAL A CA 1
ATOM 808 C C . VAL A 1 106 ? -15.547 0.023 4.5 1 98.44 106 VAL A C 1
ATOM 810 O O . VAL A 1 106 ? -15.727 0.75 5.48 1 98.44 106 VAL A O 1
ATOM 813 N N . LEU A 1 107 ? -14.969 0.452 3.354 1 98.12 107 LEU A N 1
ATOM 814 C CA . LEU A 1 107 ? -14.617 1.856 3.178 1 98.12 107 LEU A CA 1
ATOM 815 C C . LEU A 1 107 ? -15.828 2.754 3.412 1 98.12 107 LEU A C 1
ATOM 817 O O . LEU A 1 107 ? -15.75 3.725 4.168 1 98.12 107 LEU A O 1
ATOM 821 N N . ARG A 1 108 ? -16.922 2.443 2.832 1 97.69 108 ARG A N 1
ATOM 822 C CA . ARG A 1 108 ? -18.125 3.244 2.945 1 97.69 108 ARG A CA 1
ATOM 823 C C . ARG A 1 108 ? -18.625 3.281 4.387 1 97.69 108 ARG A C 1
ATOM 825 O O . ARG A 1 108 ? -19 4.344 4.895 1 97.69 108 ARG A O 1
ATOM 832 N N . ALA A 1 109 ? -18.594 2.184 5.055 1 97.19 109 ALA A N 1
ATOM 833 C CA . ALA A 1 109 ? -19.016 2.115 6.453 1 97.19 109 ALA A CA 1
ATOM 834 C C . ALA A 1 109 ? -18.125 2.984 7.336 1 97.19 109 ALA A C 1
ATOM 836 O O . ALA A 1 109 ? -18.562 3.5 8.359 1 97.19 109 ALA A O 1
ATOM 837 N N . GLY A 1 110 ? -16.922 3.121 6.945 1 96.56 110 GLY A N 1
ATOM 838 C CA . GLY A 1 110 ? -15.953 3.896 7.707 1 96.56 110 GLY A CA 1
ATOM 839 C C . GLY A 1 110 ? -15.914 5.359 7.309 1 96.56 110 GLY A C 1
ATOM 840 O O . GLY A 1 110 ? -15.07 6.117 7.789 1 96.56 110 GLY A O 1
ATOM 841 N N . GLY A 1 111 ? -16.781 5.754 6.422 1 95.69 111 GLY A N 1
ATOM 842 C CA . GLY A 1 111 ? -16.828 7.141 5.996 1 95.69 111 GLY A CA 1
ATOM 843 C C . GLY A 1 111 ? -15.805 7.465 4.922 1 95.69 111 GLY A C 1
ATOM 844 O O . GLY A 1 111 ? -15.258 8.57 4.891 1 95.69 111 GLY A O 1
ATOM 845 N N . SER A 1 112 ? -15.523 6.547 4.105 1 96.94 112 SER A N 1
ATOM 846 C CA . SER A 1 112 ? -14.547 6.688 3.031 1 96.94 112 SER A CA 1
ATOM 847 C C . SER A 1 112 ? -15.078 6.105 1.725 1 96.94 112 SER A C 1
ATOM 849 O O . SER A 1 112 ? -16.281 5.922 1.566 1 96.94 112 SER A O 1
ATOM 851 N N . ASN A 1 113 ? -14.25 6.066 0.762 1 96.88 113 ASN A N 1
ATOM 852 C CA . ASN A 1 113 ? -14.555 5.508 -0.553 1 96.88 113 ASN A CA 1
ATOM 853 C C . ASN A 1 113 ? -13.281 5.266 -1.361 1 96.88 113 ASN A C 1
ATOM 855 O O . ASN A 1 113 ? -12.188 5.633 -0.929 1 96.88 113 ASN A O 1
ATOM 859 N N . PRO A 1 114 ? -13.414 4.59 -2.52 1 97.44 114 PRO A N 1
ATOM 860 C CA . PRO A 1 114 ? -12.211 4.238 -3.277 1 97.44 114 PRO A CA 1
ATOM 861 C C . PRO A 1 114 ? -11.375 5.457 -3.664 1 97.44 114 PRO A C 1
ATOM 863 O O . PRO A 1 114 ? -10.148 5.383 -3.697 1 97.44 114 PRO A O 1
ATOM 866 N N . ASP A 1 115 ? -11.945 6.574 -3.861 1 95.94 115 ASP A N 1
ATOM 867 C CA . ASP A 1 115 ? -11.227 7.773 -4.285 1 95.94 115 ASP A CA 1
ATOM 868 C C . ASP A 1 115 ? -10.344 8.312 -3.16 1 95.94 115 ASP A C 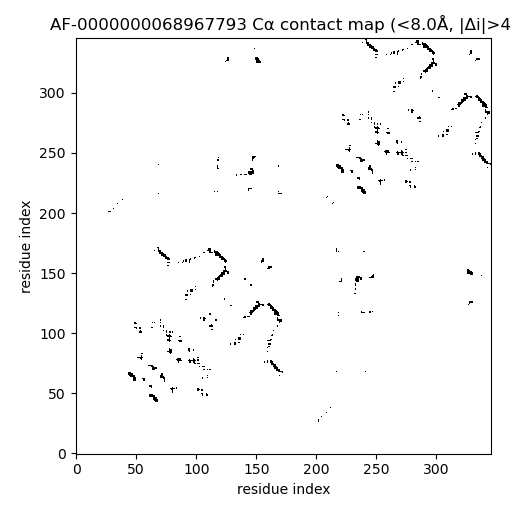1
ATOM 870 O O . ASP A 1 115 ? -9.477 9.156 -3.395 1 95.94 115 ASP A O 1
ATOM 874 N N . LYS A 1 116 ? -10.562 7.844 -1.995 1 96.62 116 LYS A N 1
ATOM 875 C CA . LYS A 1 116 ? -9.859 8.359 -0.827 1 96.62 116 LYS A CA 1
ATOM 876 C C . LYS A 1 116 ? -8.766 7.398 -0.367 1 96.62 116 LYS A C 1
ATOM 878 O O . LYS A 1 116 ? -8.062 7.668 0.607 1 96.62 116 LYS A O 1
ATOM 883 N N . VAL A 1 117 ? -8.664 6.262 -1.043 1 98.44 117 VAL A N 1
ATOM 884 C CA . VAL A 1 117 ? -7.613 5.305 -0.7 1 98.44 117 VAL A CA 1
ATOM 885 C C . VAL A 1 117 ? -6.246 5.875 -1.07 1 98.44 117 VAL A C 1
ATOM 887 O O . VAL A 1 117 ? -6.059 6.383 -2.18 1 98.44 117 VAL A O 1
ATOM 890 N N . VAL A 1 118 ? -5.289 5.773 -0.137 1 98.19 118 VAL A N 1
ATOM 891 C CA . VAL A 1 118 ? -3.979 6.375 -0.357 1 98.19 118 VAL A CA 1
ATOM 892 C C . VAL A 1 118 ? -2.951 5.281 -0.643 1 98.19 118 VAL A C 1
ATOM 894 O O . VAL A 1 118 ? -1.925 5.535 -1.277 1 98.19 118 VAL A O 1
ATOM 897 N N . LYS A 1 119 ? -3.199 4.094 -0.153 1 98.56 119 LYS A N 1
ATOM 898 C CA . LYS A 1 119 ? -2.271 2.979 -0.319 1 98.56 119 LYS A CA 1
ATOM 899 C C . LYS A 1 119 ? -3.012 1.646 -0.326 1 98.56 119 LYS A C 1
ATOM 901 O O . LYS A 1 119 ? -3.916 1.427 0.484 1 98.56 119 LYS A O 1
ATOM 906 N N . THR A 1 120 ? -2.574 0.783 -1.209 1 98.75 120 THR A N 1
ATOM 907 C CA . THR A 1 120 ? -3.033 -0.602 -1.173 1 98.75 120 THR A CA 1
ATOM 908 C C . THR A 1 120 ? -1.849 -1.562 -1.119 1 98.75 120 THR A C 1
ATOM 910 O O . THR A 1 120 ? -0.75 -1.229 -1.567 1 98.75 120 THR A O 1
ATOM 913 N N . THR A 1 121 ? -2.01 -2.658 -0.535 1 98.62 121 THR A N 1
ATOM 914 C CA . THR A 1 121 ? -1.143 -3.828 -0.617 1 98.62 121 THR A CA 1
ATOM 915 C C . THR A 1 121 ? -1.893 -5.016 -1.213 1 98.62 121 THR A C 1
ATOM 917 O O . THR A 1 121 ? -2.932 -5.426 -0.691 1 98.62 121 THR A O 1
ATOM 920 N N . VAL A 1 122 ? -1.364 -5.465 -2.305 1 98.75 122 VAL A N 1
ATOM 921 C CA . VAL A 1 122 ? -1.988 -6.582 -3.01 1 98.75 122 VAL A CA 1
ATOM 922 C C . VAL A 1 122 ? -1.137 -7.84 -2.848 1 98.75 122 VAL A C 1
ATOM 924 O O . VAL A 1 122 ? -0.012 -7.902 -3.348 1 98.75 122 VAL A O 1
ATOM 927 N N . LEU A 1 123 ? -1.691 -8.812 -2.158 1 98.62 123 LEU A N 1
ATOM 928 C CA . LEU A 1 123 ? -1.059 -10.109 -1.943 1 98.62 123 LEU A CA 1
ATOM 929 C C . LEU A 1 123 ? -1.675 -11.172 -2.848 1 98.62 123 LEU A C 1
ATOM 931 O O . LEU A 1 123 ? -2.895 -11.211 -3.021 1 98.62 123 LEU A O 1
ATOM 935 N N . MET A 1 124 ? -0.833 -11.969 -3.387 1 98.75 124 MET A N 1
ATOM 936 C CA . MET A 1 124 ? -1.299 -13.07 -4.223 1 98.75 124 MET A CA 1
ATOM 937 C C . MET A 1 124 ? -0.416 -14.305 -4.039 1 98.75 124 MET A C 1
ATOM 939 O O . MET A 1 124 ? 0.716 -14.195 -3.566 1 98.75 124 MET A O 1
ATOM 943 N N . THR A 1 125 ? -0.933 -15.477 -4.383 1 98.19 125 THR A N 1
ATOM 944 C CA . THR A 1 125 ? -0.147 -16.688 -4.164 1 98.19 125 THR A CA 1
ATOM 945 C C . THR A 1 125 ? 0.703 -17.016 -5.387 1 98.19 125 THR A C 1
ATOM 947 O O . THR A 1 125 ? 1.628 -17.828 -5.312 1 98.19 125 THR A O 1
ATOM 950 N N . ASP A 1 126 ? 0.363 -16.406 -6.559 1 97.69 126 ASP A N 1
ATOM 951 C CA . ASP A 1 126 ? 1.047 -16.672 -7.82 1 97.69 126 ASP A CA 1
ATOM 952 C C . ASP A 1 126 ? 1.124 -15.406 -8.68 1 97.69 126 ASP A C 1
ATOM 954 O O . ASP A 1 126 ? 0.097 -14.812 -9.016 1 97.69 126 ASP A O 1
ATOM 958 N N . MET A 1 127 ? 2.336 -15.008 -9.164 1 97 127 MET A N 1
ATOM 959 C CA . MET A 1 127 ? 2.527 -13.789 -9.945 1 97 127 MET A CA 1
ATOM 960 C C . MET A 1 127 ? 1.878 -13.914 -11.312 1 97 127 MET A C 1
ATOM 962 O O . MET A 1 127 ? 1.646 -12.914 -11.992 1 97 127 MET A O 1
ATOM 966 N N . ASP A 1 128 ? 1.583 -15.164 -11.758 1 97.31 128 ASP A N 1
ATOM 967 C CA . ASP A 1 128 ? 0.913 -15.359 -13.039 1 97.31 128 ASP A CA 1
ATOM 968 C C . ASP A 1 128 ? -0.486 -14.75 -13.023 1 97.31 128 ASP A C 1
ATOM 970 O O . ASP A 1 128 ? -1.083 -14.531 -14.078 1 97.31 128 ASP A O 1
ATOM 974 N N . ASN A 1 129 ? -1.025 -14.5 -11.82 1 97.69 129 ASN A N 1
ATOM 975 C CA . ASN A 1 129 ? -2.35 -13.898 -11.672 1 97.69 129 ASN A CA 1
ATOM 976 C C . ASN A 1 129 ? -2.285 -12.375 -11.711 1 97.69 129 ASN A C 1
ATOM 978 O O . ASN A 1 129 ? -3.32 -11.711 -11.688 1 97.69 129 ASN A O 1
ATOM 982 N N . TYR A 1 130 ? -1.156 -11.828 -11.828 1 97 130 TYR A N 1
ATOM 983 C CA . TYR A 1 130 ? -0.916 -10.398 -11.688 1 97 130 TYR A CA 1
ATOM 984 C C . TYR A 1 130 ? -1.739 -9.609 -12.695 1 97 130 TYR A C 1
ATOM 986 O O . TYR A 1 130 ? -2.42 -8.648 -12.328 1 97 130 TYR A O 1
ATOM 994 N N . LYS A 1 131 ? -1.692 -10 -13.922 1 96.69 131 LYS A N 1
ATOM 995 C CA . LYS A 1 131 ? -2.375 -9.258 -14.977 1 96.69 131 LYS A CA 1
ATOM 996 C C . LYS A 1 131 ? -3.885 -9.258 -14.758 1 96.69 131 LYS A C 1
ATOM 998 O O . LYS A 1 131 ? -4.535 -8.219 -14.883 1 96.69 131 LYS A O 1
ATOM 1003 N N . VAL A 1 132 ? -4.434 -10.414 -14.461 1 98 132 VAL A N 1
ATOM 1004 C CA . VAL A 1 132 ? -5.871 -10.539 -14.258 1 98 132 VAL A CA 1
ATOM 1005 C C . VAL A 1 132 ? -6.305 -9.711 -13.055 1 98 132 VAL A C 1
ATOM 1007 O O . VAL A 1 132 ? -7.32 -9.016 -13.109 1 98 132 VAL A O 1
ATOM 1010 N N . ILE A 1 133 ? -5.527 -9.75 -11.961 1 98.25 133 ILE A N 1
ATOM 1011 C CA . ILE A 1 133 ? -5.828 -8.984 -10.758 1 98.25 133 ILE A CA 1
ATOM 1012 C C . ILE A 1 133 ? -5.801 -7.492 -11.078 1 98.25 133 ILE A C 1
ATOM 1014 O O . ILE A 1 133 ? -6.695 -6.746 -10.68 1 98.25 133 ILE A O 1
ATOM 1018 N N . ASN A 1 134 ? -4.863 -7.07 -11.898 1 97.5 134 ASN A N 1
ATOM 1019 C CA . ASN A 1 134 ? -4.742 -5.668 -12.273 1 97.5 134 ASN A CA 1
ATOM 1020 C C . ASN A 1 134 ? -5.941 -5.203 -13.094 1 97.5 134 ASN A C 1
ATOM 1022 O O . ASN A 1 134 ? -6.398 -4.066 -12.945 1 97.5 134 ASN A O 1
ATOM 1026 N N . GLU A 1 135 ? -6.355 -6.02 -13.945 1 97.81 135 GLU A N 1
ATOM 1027 C CA . GLU A 1 135 ? -7.504 -5.672 -14.773 1 97.81 135 GLU A CA 1
ATOM 1028 C C . GLU A 1 135 ? -8.742 -5.422 -13.922 1 97.81 135 GLU A C 1
ATOM 1030 O O . GLU A 1 135 ? -9.477 -4.453 -14.148 1 97.81 135 GLU A O 1
ATOM 1035 N N . VAL A 1 136 ? -8.992 -6.242 -12.984 1 98.56 136 VAL A N 1
ATOM 1036 C CA . VAL A 1 136 ? -10.141 -6.059 -12.102 1 98.56 136 VAL A CA 1
ATOM 1037 C C . VAL A 1 136 ? -9.922 -4.844 -11.211 1 98.56 136 VAL A C 1
ATOM 1039 O O . VAL A 1 136 ? -10.82 -4.012 -11.039 1 98.56 136 VAL A O 1
ATOM 1042 N N . TYR A 1 137 ? -8.727 -4.855 -10.617 1 98.44 137 TYR A N 1
ATOM 1043 C CA . TYR A 1 137 ? -8.312 -3.764 -9.742 1 98.44 137 TYR A CA 1
ATOM 1044 C C . TYR A 1 137 ? -8.57 -2.414 -10.398 1 98.44 137 TYR A C 1
ATOM 1046 O O . TYR A 1 137 ? -9.094 -1.495 -9.766 1 98.44 137 TYR A O 1
ATOM 1054 N N . ALA A 1 138 ? -8.352 -2.273 -11.672 1 97.69 138 ALA A N 1
ATOM 1055 C CA . ALA A 1 138 ? -8.445 -1.026 -12.422 1 97.69 138 ALA A CA 1
ATOM 1056 C C . ALA A 1 138 ? -9.898 -0.604 -12.609 1 97.69 138 ALA A C 1
ATOM 1058 O O . ALA A 1 138 ? -10.18 0.544 -12.961 1 97.69 138 ALA A O 1
ATOM 1059 N N . LYS A 1 139 ? -10.789 -1.466 -12.445 1 96.94 139 LYS A N 1
ATOM 1060 C CA . LYS A 1 139 ? -12.203 -1.127 -12.523 1 96.94 139 LYS A CA 1
ATOM 1061 C C . LYS A 1 139 ? -12.672 -0.404 -11.266 1 96.94 139 LYS A C 1
ATOM 1063 O O . LYS A 1 139 ? -13.688 0.297 -11.281 1 96.94 139 LYS A O 1
ATOM 1068 N N . PHE A 1 140 ? -11.953 -0.596 -10.164 1 96.12 140 PHE A N 1
ATOM 1069 C CA . PHE A 1 140 ? -12.336 -0.021 -8.875 1 96.12 140 PHE A CA 1
ATOM 1070 C C . PHE A 1 140 ? -11.578 1.279 -8.625 1 96.12 140 PHE A C 1
ATOM 1072 O O . PHE A 1 140 ? -12.109 2.195 -7.992 1 96.12 140 PHE A O 1
ATOM 1079 N N . PHE A 1 141 ? -10.391 1.251 -9.0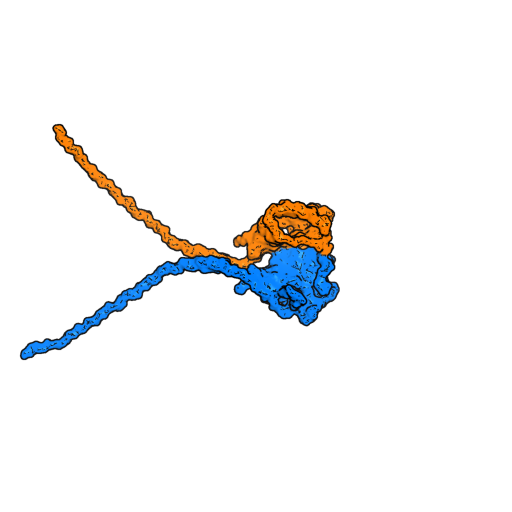23 1 97.19 141 PHE A N 1
ATOM 1080 C CA . PHE A 1 141 ? -9.578 2.461 -9.008 1 97.19 141 PHE A CA 1
ATOM 1081 C C . PHE A 1 141 ? -9.391 3.002 -10.422 1 97.19 141 PHE A C 1
ATOM 1083 O O . PHE A 1 141 ? -8.586 2.467 -11.195 1 97.19 141 PHE A O 1
ATOM 1090 N N . THR A 1 142 ? -10 4.16 -10.664 1 93.88 142 THR A N 1
ATOM 1091 C CA . THR A 1 142 ? -10.094 4.574 -12.055 1 93.88 142 THR A CA 1
ATOM 1092 C C . THR A 1 142 ? -9.281 5.848 -12.297 1 93.88 142 THR A C 1
ATOM 1094 O O . THR A 1 142 ? -9.008 6.207 -13.445 1 93.88 142 THR A O 1
ATOM 1097 N N . LYS A 1 143 ? -8.984 6.523 -11.242 1 92.38 143 LYS A N 1
ATOM 1098 C CA . LYS A 1 143 ? -8.18 7.742 -11.312 1 92.38 143 LYS A CA 1
ATOM 1099 C C . LYS A 1 143 ? -7.418 7.973 -10.016 1 92.38 143 LYS A C 1
ATOM 1101 O O . LYS A 1 143 ? -7.73 7.363 -8.984 1 92.38 143 LYS A O 1
ATOM 1106 N N . ASP A 1 144 ? -6.43 8.844 -10.133 1 93.94 144 ASP A N 1
ATOM 1107 C CA . ASP A 1 144 ? -5.668 9.195 -8.938 1 93.94 144 ASP A CA 1
ATOM 1108 C C . ASP A 1 144 ? -5.359 7.961 -8.094 1 93.94 144 ASP A C 1
ATOM 1110 O O . ASP A 1 144 ? -5.68 7.914 -6.906 1 93.94 144 ASP A O 1
ATOM 1114 N N . PHE A 1 145 ? -4.727 7.086 -8.703 1 97.19 145 PHE A N 1
ATOM 1115 C CA . PHE A 1 145 ? -4.527 5.754 -8.141 1 97.19 145 PHE A CA 1
ATOM 1116 C C . PHE A 1 145 ? -3.809 5.828 -6.805 1 97.19 145 PHE A C 1
ATOM 1118 O O . PHE A 1 145 ? -2.971 6.707 -6.59 1 97.19 145 PHE A O 1
ATOM 1125 N N . PRO A 1 146 ? -4.098 4.922 -5.879 1 98.38 146 PRO A N 1
ATOM 1126 C CA . PRO A 1 146 ? -3.299 4.812 -4.656 1 98.38 146 PRO A CA 1
ATOM 1127 C C . PRO A 1 146 ? -1.85 4.418 -4.926 1 98.38 146 PRO A C 1
ATOM 1129 O O . PRO A 1 146 ? -1.538 3.902 -6.004 1 98.38 146 PRO A O 1
ATOM 1132 N N . ALA A 1 147 ? -0.99 4.703 -3.996 1 98.12 147 ALA A N 1
ATOM 1133 C CA . ALA A 1 147 ? 0.278 3.979 -3.951 1 98.12 147 ALA A CA 1
ATOM 1134 C C . ALA A 1 147 ? 0.05 2.484 -3.73 1 98.12 147 ALA A C 1
ATOM 1136 O O . ALA A 1 147 ? -0.959 2.084 -3.145 1 98.12 147 ALA A O 1
ATOM 1137 N N . ARG A 1 148 ? 1.053 1.673 -4.23 1 98.38 148 ARG A N 1
ATOM 1138 C CA . ARG A 1 148 ? 0.768 0.245 -4.133 1 98.38 148 ARG A CA 1
ATOM 1139 C C . ARG A 1 148 ? 2.055 -0.562 -4.004 1 98.38 148 ARG A C 1
ATOM 1141 O O . ARG A 1 148 ? 3.064 -0.233 -4.633 1 98.38 148 ARG A O 1
ATOM 1148 N N . ALA A 1 149 ? 1.986 -1.571 -3.215 1 97.31 149 ALA A N 1
ATOM 1149 C CA . ALA A 1 149 ? 2.891 -2.715 -3.289 1 97.31 149 ALA A CA 1
ATOM 1150 C C . ALA A 1 149 ? 2.135 -3.99 -3.65 1 97.31 149 ALA A C 1
ATOM 1152 O O . ALA A 1 149 ? 1.021 -4.219 -3.168 1 97.31 149 ALA A O 1
ATOM 1153 N N . ALA A 1 150 ? 2.658 -4.754 -4.52 1 97.19 150 ALA A N 1
ATOM 1154 C CA . ALA A 1 150 ? 2.072 -6.02 -4.953 1 97.19 150 ALA A CA 1
ATOM 1155 C C . ALA A 1 150 ? 3.127 -7.121 -5.02 1 97.19 150 ALA A C 1
ATOM 1157 O O . ALA A 1 150 ? 4.184 -6.941 -5.629 1 97.19 150 ALA A O 1
ATOM 1158 N N . PHE A 1 151 ? 2.832 -8.289 -4.363 1 97.69 151 PHE A N 1
ATOM 1159 C CA . PHE A 1 151 ? 3.842 -9.344 -4.324 1 97.69 151 PHE A CA 1
ATOM 1160 C C . PHE A 1 151 ? 3.199 -10.703 -4.066 1 97.69 151 PHE A C 1
ATOM 1162 O O . PHE A 1 151 ? 2.057 -10.773 -3.607 1 97.69 151 PHE A O 1
ATOM 1169 N N . ALA A 1 152 ? 3.91 -11.773 -4.398 1 98.62 152 ALA A N 1
ATOM 1170 C CA . ALA A 1 152 ? 3.439 -13.141 -4.172 1 98.62 152 ALA A CA 1
ATOM 1171 C C . ALA A 1 152 ? 3.883 -13.656 -2.807 1 98.62 152 ALA A C 1
ATOM 1173 O O . ALA A 1 152 ? 5.035 -13.469 -2.412 1 98.62 152 ALA A O 1
ATOM 1174 N N . VAL A 1 153 ? 2.99 -14.32 -2.148 1 98.25 153 VAL A N 1
ATOM 1175 C CA . VAL A 1 153 ? 3.225 -14.906 -0.833 1 98.25 153 VAL A CA 1
ATOM 1176 C C . VAL A 1 153 ? 3.094 -16.422 -0.914 1 98.25 153 VAL A C 1
ATOM 1178 O O . VAL A 1 153 ? 2.674 -16.969 -1.939 1 98.25 153 VAL A O 1
ATOM 1181 N N . LYS A 1 154 ? 3.463 -17.078 0.159 1 96 154 LYS A N 1
ATOM 1182 C CA . LYS A 1 154 ? 3.439 -18.547 0.18 1 96 154 LYS A CA 1
ATOM 1183 C C . LYS A 1 154 ? 2.006 -19.062 0.169 1 96 154 LYS A C 1
ATOM 1185 O O . LYS A 1 154 ? 1.681 -19.984 -0.591 1 96 154 LYS A O 1
ATOM 1190 N N . ALA A 1 155 ? 1.188 -18.531 1.086 1 97 155 ALA A N 1
ATOM 1191 C CA . ALA A 1 155 ? -0.212 -18.906 1.245 1 97 155 ALA A CA 1
ATOM 1192 C C . ALA A 1 155 ? -1.023 -17.781 1.867 1 97 155 ALA A C 1
ATOM 1194 O O . ALA A 1 155 ? -0.458 -16.828 2.412 1 97 155 ALA A O 1
ATOM 1195 N N . LEU A 1 156 ? -2.303 -17.891 1.665 1 97.56 156 LEU A N 1
ATOM 1196 C CA . LEU A 1 156 ? -3.223 -16.922 2.225 1 97.56 156 LEU A CA 1
ATOM 1197 C C . LEU A 1 156 ? -4.332 -17.594 3.016 1 97.56 156 LEU A C 1
ATOM 1199 O O . LEU A 1 156 ? -4.57 -18.797 2.854 1 97.56 156 LEU A O 1
ATOM 1203 N N . PRO A 1 157 ? -4.996 -16.844 3.936 1 94.5 157 PRO A N 1
ATOM 1204 C CA . PRO A 1 157 ? -6.09 -17.422 4.719 1 94.5 157 PRO A CA 1
ATOM 1205 C C . PRO A 1 157 ? -7.137 -18.109 3.848 1 94.5 157 PRO A C 1
ATOM 1207 O O . PRO A 1 157 ? -7.469 -17.625 2.768 1 94.5 157 PRO A O 1
ATOM 1210 N N . ALA A 1 158 ? -7.621 -19.281 4.34 1 94.94 158 ALA A N 1
ATOM 1211 C CA . ALA A 1 158 ? -8.688 -20.047 3.689 1 94.94 158 ALA A CA 1
ATOM 1212 C C . ALA A 1 158 ? -8.273 -20.484 2.289 1 94.94 158 ALA A C 1
ATOM 1214 O O . ALA A 1 158 ? -9.117 -20.672 1.412 1 94.94 158 ALA A O 1
ATOM 1215 N N . ASN A 1 159 ? -6.91 -20.453 2.068 1 97.38 159 ASN A N 1
ATOM 1216 C CA . ASN A 1 159 ? -6.324 -20.844 0.792 1 97.38 159 ASN A CA 1
ATOM 1217 C C . ASN A 1 159 ? -6.77 -19.922 -0.336 1 97.38 159 ASN A C 1
ATOM 1219 O O . ASN A 1 159 ? -6.957 -20.359 -1.471 1 97.38 159 ASN A O 1
ATOM 1223 N N . ALA A 1 160 ? -7.023 -18.703 -0.055 1 98.44 160 ALA A N 1
ATOM 1224 C CA . ALA A 1 160 ? -7.355 -17.703 -1.068 1 98.44 160 ALA A CA 1
ATOM 1225 C C . ALA A 1 160 ? -6.199 -17.516 -2.043 1 98.44 160 ALA A C 1
ATOM 1227 O O . ALA A 1 160 ? -5.047 -17.812 -1.716 1 98.44 160 ALA A O 1
ATOM 1228 N N . LEU A 1 161 ? -6.508 -17 -3.205 1 98.75 161 LEU A N 1
ATOM 1229 C CA . LEU A 1 161 ? -5.508 -16.719 -4.23 1 98.75 161 LEU A CA 1
ATOM 1230 C C . LEU A 1 161 ? -5.043 -15.273 -4.168 1 98.75 161 LEU A C 1
ATOM 1232 O O . LEU A 1 161 ? -3.992 -14.93 -4.715 1 98.75 161 LEU A O 1
ATOM 1236 N N . VAL A 1 162 ? -5.848 -14.406 -3.545 1 98.81 162 VAL A N 1
ATOM 1237 C CA . VAL A 1 162 ? -5.566 -12.977 -3.479 1 98.81 162 VAL A CA 1
ATOM 1238 C C . VAL A 1 162 ? -6.117 -12.398 -2.174 1 98.81 162 VAL A C 1
ATOM 1240 O O . VAL A 1 162 ? -7.156 -12.844 -1.682 1 98.81 162 VAL A O 1
ATOM 1243 N N . GLU A 1 163 ? -5.426 -11.453 -1.558 1 98.81 163 GLU A N 1
ATOM 1244 C CA . GLU A 1 163 ? -5.832 -10.625 -0.424 1 98.81 163 GLU A CA 1
ATOM 1245 C C . GLU A 1 163 ? -5.41 -9.172 -0.623 1 98.81 163 GLU A C 1
ATOM 1247 O O . GLU A 1 163 ? -4.273 -8.898 -1.009 1 98.81 163 GLU A O 1
ATOM 1252 N N . ILE A 1 164 ? -6.309 -8.234 -0.396 1 98.81 164 ILE A N 1
ATOM 1253 C CA . ILE A 1 164 ? -6.02 -6.82 -0.619 1 98.81 164 ILE A CA 1
ATOM 1254 C C . ILE A 1 164 ? -6.324 -6.027 0.648 1 98.81 164 ILE A C 1
ATOM 1256 O O . ILE A 1 164 ? -7.402 -6.16 1.228 1 98.81 164 ILE A O 1
ATOM 1260 N N . GLU A 1 165 ? -5.441 -5.297 1.142 1 98.25 165 GLU A N 1
ATOM 1261 C CA . GLU A 1 165 ? -5.633 -4.359 2.244 1 98.25 165 GLU A CA 1
ATOM 1262 C C . GLU A 1 165 ? -5.391 -2.922 1.792 1 98.25 165 GLU A C 1
ATOM 1264 O O . GLU A 1 165 ? -4.781 -2.688 0.748 1 98.25 165 GLU A O 1
ATOM 1269 N N . CYS A 1 166 ? -5.934 -1.947 2.574 1 98.69 166 CYS A N 1
ATOM 1270 C CA . CYS A 1 166 ? -5.711 -0.573 2.141 1 98.69 166 CYS A CA 1
ATOM 1271 C C . CYS A 1 166 ? -5.773 0.39 3.32 1 98.69 166 CYS A C 1
ATOM 1273 O O . CYS A 1 166 ? -6.211 0.015 4.41 1 98.69 166 CYS A O 1
ATOM 1275 N N . VAL A 1 167 ? -5.227 1.539 3.113 1 98.56 167 VAL A N 1
ATOM 1276 C CA . VAL A 1 167 ? -5.355 2.723 3.957 1 98.56 167 VAL A CA 1
ATOM 1277 C C . VAL A 1 167 ? -6.043 3.84 3.18 1 98.56 167 VAL A C 1
ATOM 1279 O O . VAL A 1 167 ? -5.719 4.086 2.016 1 98.56 167 VAL A O 1
ATOM 1282 N N . ALA A 1 168 ? -6.996 4.496 3.828 1 98.31 168 ALA A N 1
ATOM 1283 C CA . ALA A 1 168 ? -7.762 5.551 3.17 1 98.31 168 ALA A CA 1
ATOM 1284 C C . ALA A 1 168 ? -7.941 6.758 4.09 1 98.31 168 ALA A C 1
ATOM 1286 O O . ALA A 1 168 ? -7.828 6.633 5.312 1 98.31 168 ALA A O 1
ATOM 1287 N N . MET A 1 169 ? -8.133 7.875 3.488 1 96.25 169 MET A N 1
ATOM 1288 C CA . MET A 1 169 ? -8.578 9.023 4.27 1 96.25 169 MET A CA 1
ATOM 1289 C C . MET A 1 169 ? -10.031 8.859 4.711 1 96.25 169 MET A C 1
ATOM 1291 O O . MET A 1 169 ? -10.82 8.195 4.031 1 96.25 169 MET A O 1
ATOM 1295 N N . CYS A 1 170 ? -10.266 9.461 5.883 1 93.25 170 CYS A N 1
ATOM 1296 C CA . CYS A 1 170 ? -11.656 9.469 6.328 1 93.25 170 CYS A CA 1
ATOM 1297 C C . CYS A 1 170 ? -11.969 10.734 7.105 1 93.25 170 CYS A C 1
ATOM 1299 O O . CYS A 1 170 ? -11.062 11.422 7.582 1 93.25 170 CYS A O 1
ATOM 1301 N N . GLU A 1 171 ? -13.289 11.164 7.008 1 78.06 171 GLU A N 1
ATOM 1302 C CA . GLU A 1 171 ? -13.734 12.352 7.73 1 78.06 171 GLU A CA 1
ATOM 1303 C C . GLU A 1 171 ? -13.805 12.086 9.234 1 78.06 171 GLU A C 1
ATOM 1305 O O . GLU A 1 171 ? -14.141 10.984 9.656 1 78.06 171 GLU A O 1
ATOM 1310 N N . GLU A 1 172 ? -12.969 12.875 9.938 1 64.81 172 GLU A N 1
ATOM 1311 C CA . GLU A 1 172 ? -13.141 12.781 11.391 1 64.81 172 GLU A CA 1
ATOM 1312 C C . GLU A 1 172 ? -14.547 13.203 11.805 1 64.81 172 GLU A C 1
ATOM 1314 O O . GLU A 1 172 ? -15.148 14.086 11.188 1 64.81 172 GLU A O 1
ATOM 1319 N N . ASP A 1 173 ? -15.328 12.312 12.281 1 52.84 173 ASP A N 1
ATOM 1320 C CA . ASP A 1 173 ? -16.578 12.766 12.883 1 52.84 173 ASP A CA 1
ATOM 1321 C C . ASP A 1 173 ? -16.344 13.922 13.852 1 52.84 173 ASP A C 1
ATOM 1323 O O . ASP A 1 173 ? -15.297 13.984 14.5 1 52.84 173 ASP A O 1
ATOM 1327 N N . MET B 1 1 ? 34.625 100.938 36.625 1 25.52 1 MET B N 1
ATOM 1328 C CA . MET B 1 1 ? 34.688 100.188 35.375 1 25.52 1 MET B CA 1
ATOM 1329 C C . MET B 1 1 ? 33.5 99.188 35.281 1 25.52 1 MET B C 1
ATOM 1331 O O . MET B 1 1 ? 33.531 98.125 35.906 1 25.52 1 MET B O 1
ATOM 1335 N N . THR B 1 2 ? 32.188 99.688 35.094 1 22.44 2 THR B N 1
ATOM 1336 C CA . THR B 1 2 ? 30.828 99.5 35.531 1 22.44 2 THR B CA 1
ATOM 1337 C C . THR B 1 2 ? 30.109 98.5 34.625 1 22.44 2 THR B C 1
ATOM 1339 O O . THR B 1 2 ? 29.109 97.875 35 1 22.44 2 THR B O 1
ATOM 1342 N N . CYS B 1 3 ? 30.594 98.5 33.281 1 29.05 3 CYS B N 1
ATOM 1343 C CA . CYS B 1 3 ? 29.531 98.125 32.344 1 29.05 3 CYS B CA 1
ATOM 1344 C C . CYS B 1 3 ? 29.047 96.75 32.562 1 29.05 3 CYS B C 1
ATOM 1346 O O . CYS B 1 3 ? 29.875 95.812 32.781 1 29.05 3 CYS B O 1
ATOM 1348 N N . GLN B 1 4 ? 27.625 96.438 32.531 1 24.72 4 GLN B N 1
ATOM 1349 C CA . GLN B 1 4 ? 26.422 95.688 32.812 1 24.72 4 GLN B CA 1
ATOM 1350 C C . GLN B 1 4 ? 26.203 94.562 31.781 1 24.72 4 GLN B C 1
ATOM 1352 O O . GLN B 1 4 ? 26 94.875 30.594 1 24.72 4 GLN B O 1
ATOM 1357 N N . ARG B 1 5 ? 26.906 93.438 31.781 1 31.16 5 ARG B N 1
ATOM 1358 C CA . ARG B 1 5 ? 26.984 92.188 30.969 1 31.16 5 ARG B CA 1
ATOM 1359 C C . ARG B 1 5 ? 25.609 91.562 30.844 1 31.16 5 ARG B C 1
ATOM 1361 O O . ARG B 1 5 ? 25.141 90.938 31.812 1 31.16 5 ARG B O 1
ATOM 1368 N N . GLY B 1 6 ? 24.5 92.312 30.203 1 25.44 6 GLY B N 1
ATOM 1369 C CA . GLY B 1 6 ? 23.109 91.875 30.25 1 25.44 6 GLY B CA 1
ATOM 1370 C C . GLY B 1 6 ? 22.859 90.562 29.594 1 25.44 6 GLY B C 1
ATOM 1371 O O . GLY B 1 6 ? 23.656 90.062 28.797 1 25.44 6 GLY B O 1
ATOM 1372 N N . HIS B 1 7 ? 21.766 89.688 30 1 28.09 7 HIS B N 1
ATOM 1373 C CA . HIS B 1 7 ? 21.109 88.375 30.156 1 28.09 7 HIS B CA 1
ATOM 1374 C C . HIS B 1 7 ? 20.328 88 28.906 1 28.09 7 HIS B C 1
ATOM 1376 O O . HIS B 1 7 ? 19.594 87 28.906 1 28.09 7 HIS B O 1
ATOM 1382 N N . GLY B 1 8 ? 20.5 88.5 27.625 1 25.02 8 GLY B N 1
ATOM 1383 C CA . GLY B 1 8 ? 19.312 88.438 26.797 1 25.02 8 GLY B CA 1
ATOM 1384 C C . GLY B 1 8 ? 18.922 87 26.469 1 25.02 8 GLY B C 1
ATOM 1385 O O . GLY B 1 8 ? 19.781 86.188 26.188 1 25.02 8 GLY B O 1
ATOM 1386 N N . THR B 1 9 ? 17.719 86.375 26.938 1 28.55 9 THR B N 1
ATOM 1387 C CA . THR B 1 9 ? 16.906 85.188 27.062 1 28.55 9 THR B CA 1
ATOM 1388 C C . THR B 1 9 ? 16.375 84.75 25.703 1 28.55 9 THR B C 1
ATOM 1390 O O . THR B 1 9 ? 15.492 85.438 25.141 1 28.55 9 THR B O 1
ATOM 1393 N N . CYS B 1 10 ? 17.141 84.688 24.578 1 25.28 10 CYS B N 1
ATOM 1394 C CA . CYS B 1 10 ? 16.469 84.375 23.312 1 25.28 10 CYS B CA 1
ATOM 1395 C C . CYS B 1 10 ? 15.633 83.125 23.391 1 25.28 10 CYS B C 1
ATOM 1397 O O . CYS B 1 10 ? 16.125 82.062 23.828 1 25.28 10 CYS B O 1
ATOM 1399 N N . ASP B 1 11 ? 14.242 83.125 23.312 1 27.19 11 ASP B N 1
ATOM 1400 C CA . ASP B 1 11 ? 13 82.375 23.391 1 27.19 11 ASP B CA 1
ATOM 1401 C C . ASP B 1 11 ? 12.906 81.375 22.234 1 27.19 11 ASP B C 1
ATOM 1403 O O . ASP B 1 11 ? 12.727 81.75 21.078 1 27.19 11 ASP B O 1
ATOM 1407 N N . VAL B 1 12 ? 13.906 80.5 21.859 1 30.98 12 VAL B N 1
ATOM 1408 C CA . VAL B 1 12 ? 13.727 79.75 20.641 1 30.98 12 VAL B CA 1
ATOM 1409 C C . VAL B 1 12 ? 12.484 78.875 20.781 1 30.98 12 VAL B C 1
ATOM 1411 O O . VAL B 1 12 ? 12.227 78.312 21.844 1 30.98 12 VAL B O 1
ATOM 1414 N N . PRO B 1 13 ? 11.398 78.938 19.781 1 31.08 13 PRO B N 1
ATOM 1415 C CA . PRO B 1 13 ? 10.039 78.438 19.594 1 31.08 13 PRO B CA 1
ATOM 1416 C C . PRO B 1 13 ? 9.992 76.875 19.516 1 31.08 13 PRO B C 1
ATOM 1418 O O . PRO B 1 13 ? 10.852 76.25 18.875 1 31.08 13 PRO B O 1
ATOM 1421 N N . ARG B 1 14 ? 9.398 76.125 20.547 1 29.34 14 ARG B N 1
ATOM 1422 C CA . ARG B 1 14 ? 9.156 74.75 20.922 1 29.34 14 ARG B CA 1
ATOM 1423 C C . ARG B 1 14 ? 8.242 74.062 19.906 1 29.34 14 ARG B C 1
ATOM 1425 O O . ARG B 1 14 ? 7.078 73.75 20.203 1 29.34 14 ARG B O 1
ATOM 1432 N N . VAL B 1 15 ? 8.125 74.438 18.578 1 28.75 15 VAL B N 1
ATOM 1433 C CA . VAL B 1 15 ? 6.914 74.062 17.875 1 28.75 15 VAL B CA 1
ATOM 1434 C C . VAL B 1 15 ? 6.898 72.562 17.688 1 28.75 15 VAL B C 1
ATOM 1436 O O . VAL B 1 15 ? 5.871 71.938 17.328 1 28.75 15 VAL B O 1
ATOM 1439 N N . LEU B 1 16 ? 8.008 71.688 17.734 1 31.09 16 LEU B N 1
ATOM 1440 C CA . LEU B 1 16 ? 7.902 70.562 16.859 1 31.09 16 LEU B CA 1
ATOM 1441 C C . LEU B 1 16 ? 6.957 69.5 17.453 1 31.09 16 LEU B C 1
ATOM 1443 O O . LEU B 1 16 ? 7.352 68.75 18.312 1 31.09 16 LEU B O 1
ATOM 1447 N N . SER B 1 17 ? 5.746 69.938 18.047 1 26.62 17 SER B N 1
ATOM 1448 C CA . SER B 1 17 ? 5 68.938 18.844 1 26.62 17 SER B CA 1
ATOM 1449 C C . SER B 1 17 ? 4.574 67.75 18.016 1 26.62 17 SER B C 1
ATOM 1451 O O . SER B 1 17 ? 4.605 66.625 18.484 1 26.62 17 SER B O 1
ATOM 1453 N N . ARG B 1 18 ? 3.9 67.875 16.828 1 28.28 18 ARG B N 1
ATOM 1454 C CA . ARG B 1 18 ? 2.607 67.25 16.656 1 28.28 18 ARG B CA 1
ATOM 1455 C C . ARG B 1 18 ? 2.781 65.75 16.328 1 28.28 18 ARG B C 1
ATOM 1457 O O . ARG B 1 18 ? 1.946 64.938 16.703 1 28.28 18 ARG B O 1
ATOM 1464 N N . LEU B 1 19 ? 3.541 65.25 15.344 1 34.28 19 LEU B N 1
ATOM 1465 C CA . LEU B 1 19 ? 2.877 64.312 14.414 1 34.28 19 LEU B CA 1
ATOM 1466 C C . LEU B 1 19 ? 2.871 62.875 14.969 1 34.28 19 LEU B C 1
ATOM 1468 O O . LEU B 1 19 ? 3.693 62.062 14.562 1 34.28 19 LEU B O 1
ATOM 1472 N N . THR B 1 20 ? 3.234 62.625 16.188 1 31.56 20 THR B N 1
ATOM 1473 C CA . THR B 1 20 ? 3.496 61.219 16.359 1 31.56 20 THR B CA 1
ATOM 1474 C C . THR B 1 20 ? 2.193 60.406 16.312 1 31.56 20 THR B C 1
ATOM 1476 O O . THR B 1 20 ? 1.507 60.281 17.328 1 31.56 20 THR B O 1
ATOM 1479 N N . ARG B 1 21 ? 1.141 60.812 15.562 1 34.72 21 ARG B N 1
ATOM 1480 C CA . ARG B 1 21 ? -0.017 59.969 15.781 1 34.72 21 ARG B CA 1
ATOM 1481 C C . ARG B 1 21 ? 0.295 58.5 15.398 1 34.72 21 ARG B C 1
ATOM 1483 O O . ARG B 1 21 ? 0.524 58.219 14.227 1 34.72 21 ARG B O 1
ATOM 1490 N N . ALA B 1 22 ? 1.011 57.719 16.297 1 38.78 22 ALA B N 1
ATOM 1491 C CA . ALA B 1 22 ? 1.23 56.281 16.188 1 38.78 22 ALA B CA 1
ATOM 1492 C C . ALA B 1 22 ? -0.073 55.531 15.875 1 38.78 22 ALA B C 1
ATOM 1494 O O . ALA B 1 22 ? -1.077 55.719 16.562 1 38.78 22 ALA B O 1
ATOM 1495 N N . VAL B 1 23 ? -0.302 55.188 14.578 1 38.88 23 VAL B N 1
ATOM 1496 C CA . VAL B 1 23 ? -1.209 54.281 13.906 1 38.88 23 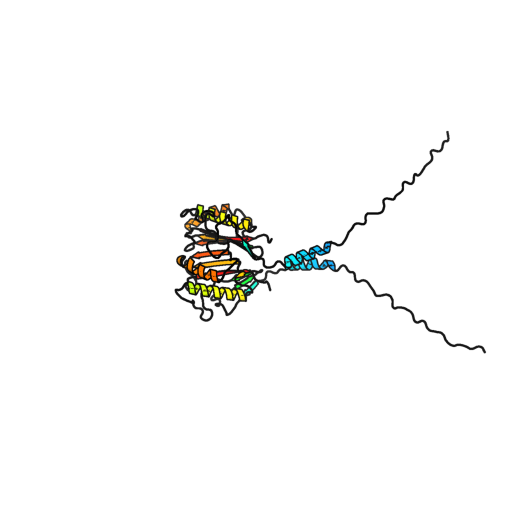VAL B CA 1
ATOM 1497 C C . VAL B 1 23 ? -1.267 52.938 14.68 1 38.88 23 VAL B C 1
ATOM 1499 O O . VAL B 1 23 ? -0.341 52.156 14.609 1 38.88 23 VAL B O 1
ATOM 1502 N N . THR B 1 24 ? -1.476 52.938 16 1 38.69 24 THR B N 1
ATOM 1503 C CA . THR B 1 24 ? -1.58 51.625 16.641 1 38.69 24 THR B CA 1
ATOM 1504 C C . THR B 1 24 ? -2.818 50.875 16.156 1 38.69 24 THR B C 1
ATOM 1506 O O . THR B 1 24 ? -3.85 50.875 16.828 1 38.69 24 THR B O 1
ATOM 1509 N N . GLY B 1 25 ? -3.309 51.062 14.914 1 34.5 25 GLY B N 1
ATOM 1510 C CA . GLY B 1 25 ? -4.559 50.344 14.68 1 34.5 25 GLY B CA 1
ATOM 1511 C C . GLY B 1 25 ? -4.473 48.875 14.977 1 34.5 25 GLY B C 1
ATOM 1512 O O . GLY B 1 25 ? -3.391 48.281 14.93 1 34.5 25 GLY B O 1
ATOM 1513 N N . PRO B 1 26 ? -5.496 48.344 15.734 1 41.16 26 PRO B N 1
ATOM 1514 C CA . PRO B 1 26 ? -5.676 46.938 16.141 1 41.16 26 PRO B CA 1
ATOM 1515 C C . PRO B 1 26 ? -5.633 45.969 14.953 1 41.16 26 PRO B C 1
ATOM 1517 O O . PRO B 1 26 ? -6.668 45.688 14.336 1 41.16 26 PRO B O 1
ATOM 1520 N N . GLN B 1 27 ? -4.809 46.156 13.922 1 40.62 27 GLN B N 1
ATOM 1521 C CA . GLN B 1 27 ? -4.875 45.156 12.852 1 40.62 27 GLN B CA 1
ATOM 1522 C C . GLN B 1 27 ? -4.594 43.75 13.383 1 40.62 27 GLN B C 1
ATOM 1524 O O . GLN B 1 27 ? -4.41 42.812 12.602 1 40.62 27 GLN B O 1
ATOM 1529 N N . GLN B 1 28 ? -4.332 43.625 14.68 1 40.62 28 GLN B N 1
ATOM 1530 C CA . GLN B 1 28 ? -3.777 42.312 14.914 1 40.62 28 GLN B CA 1
ATOM 1531 C C . GLN B 1 28 ? -4.836 41.219 14.711 1 40.62 28 GLN B C 1
ATOM 1533 O O . GLN B 1 28 ? -4.547 40.031 14.844 1 40.62 28 GLN B O 1
ATOM 1538 N N . LEU B 1 29 ? -6.121 41.719 14.75 1 43.12 29 LEU B N 1
ATOM 1539 C CA . LEU B 1 29 ? -7.016 40.594 15.07 1 43.12 29 LEU B CA 1
ATOM 1540 C C . LEU B 1 29 ? -7.141 39.625 13.891 1 43.12 29 LEU B C 1
ATOM 1542 O O . LEU B 1 29 ? -7.691 38.531 14.039 1 43.12 29 LEU B O 1
ATOM 1546 N N . HIS B 1 30 ? -6.953 40.188 12.664 1 44.44 30 HIS B N 1
ATOM 1547 C CA . HIS B 1 30 ? -7.539 39.375 11.602 1 44.44 30 HIS B CA 1
ATOM 1548 C C . HIS B 1 30 ? -6.691 38.125 11.312 1 44.44 30 HIS B C 1
ATOM 1550 O O . HIS B 1 30 ? -7.055 37.312 10.469 1 44.44 30 HIS B O 1
ATOM 1556 N N . PHE B 1 31 ? -5.504 38.125 11.891 1 47.94 31 PHE B N 1
ATOM 1557 C CA . PHE B 1 31 ? -4.664 37.031 11.414 1 47.94 31 PHE B CA 1
ATOM 1558 C C . PHE B 1 31 ? -5.07 35.719 12.07 1 47.94 31 PHE B C 1
ATOM 1560 O O . PHE B 1 31 ? -4.844 34.625 11.516 1 47.94 31 PHE B O 1
ATOM 1567 N N . ALA B 1 32 ? -5.719 35.875 13.289 1 46.84 32 ALA B N 1
ATOM 1568 C CA . ALA B 1 32 ? -6.07 34.625 13.961 1 46.84 32 ALA B CA 1
ATOM 1569 C C . ALA B 1 32 ? -7.164 33.875 13.203 1 46.84 32 ALA B C 1
ATOM 1571 O O . ALA B 1 32 ? -7.188 32.656 13.188 1 46.84 32 ALA B O 1
ATOM 1572 N N . GLY B 1 33 ? -8.023 34.594 12.5 1 45.69 33 GLY B N 1
ATOM 1573 C CA . GLY B 1 33 ? -9.086 33.938 11.75 1 45.69 33 GLY B CA 1
ATOM 1574 C C . GLY B 1 33 ? -8.578 33.125 10.578 1 45.69 33 GLY B C 1
ATOM 1575 O O . GLY B 1 33 ? -9.125 32.062 10.266 1 45.69 33 GLY B O 1
ATOM 1576 N N . ALA B 1 34 ? -7.535 33.625 9.852 1 48.28 34 ALA B N 1
ATOM 1577 C CA . ALA B 1 34 ? -7.02 32.938 8.672 1 48.28 34 ALA B CA 1
ATOM 1578 C C . ALA B 1 34 ? -6.312 31.656 9.047 1 48.28 34 ALA B C 1
ATOM 1580 O O . ALA B 1 34 ? -6.445 30.641 8.352 1 48.28 34 ALA B O 1
ATOM 1581 N N . LEU B 1 35 ? -5.641 31.641 10.156 1 46.25 35 LEU B N 1
ATOM 1582 C CA . LEU B 1 35 ? -4.969 30.406 10.555 1 46.25 35 LEU B CA 1
ATOM 1583 C C . LEU B 1 35 ? -5.984 29.328 10.945 1 46.25 35 LEU B C 1
ATOM 1585 O O . LEU B 1 35 ? -5.812 28.156 10.617 1 46.25 35 LEU B O 1
ATOM 1589 N N . VAL B 1 36 ? -7.07 29.734 11.773 1 43.09 36 VAL B N 1
ATOM 1590 C CA . VAL B 1 36 ? -8.117 28.797 12.156 1 43.09 36 VAL B CA 1
ATOM 1591 C C . VAL B 1 36 ? -8.828 28.266 10.914 1 43.09 36 VAL B C 1
ATOM 1593 O O . VAL B 1 36 ? -9.102 27.078 10.805 1 43.09 36 VAL B O 1
ATOM 1596 N N . MET B 1 37 ? -9.234 29.172 10.07 1 44.5 37 MET B N 1
ATOM 1597 C CA . MET B 1 37 ? -9.852 28.656 8.852 1 44.5 37 MET B CA 1
ATOM 1598 C C . MET B 1 37 ? -8.898 27.734 8.102 1 44.5 37 MET B C 1
ATOM 1600 O O . MET B 1 37 ? -9.328 26.766 7.48 1 44.5 37 MET B O 1
ATOM 1604 N N . TYR B 1 38 ? -7.629 28.078 8.055 1 45.62 38 TYR B N 1
ATOM 1605 C CA . TYR B 1 38 ? -6.664 27.25 7.336 1 45.62 38 TYR B CA 1
ATOM 1606 C C . TYR B 1 38 ? -6.543 25.875 7.98 1 45.62 38 TYR B C 1
ATOM 1608 O O . TYR B 1 38 ? -6.438 24.859 7.285 1 45.62 38 TYR B O 1
ATOM 1616 N N . ARG B 1 39 ? -6.305 25.859 9.305 1 44.06 39 ARG B N 1
ATOM 1617 C CA . ARG B 1 39 ? -6.309 24.578 10.008 1 44.06 39 ARG B CA 1
ATOM 1618 C C . ARG B 1 39 ? -7.66 23.875 9.859 1 44.06 39 ARG B C 1
ATOM 1620 O O . ARG B 1 39 ? -7.719 22.656 9.734 1 44.06 39 ARG B O 1
ATOM 1627 N N . TRP B 1 40 ? -8.789 24.609 10.25 1 44.47 40 TRP B N 1
ATOM 1628 C CA . TRP B 1 40 ? -10.133 24.062 10.086 1 44.47 40 TRP B CA 1
ATOM 1629 C C . TRP B 1 40 ? -10.305 23.469 8.695 1 44.47 40 TRP B C 1
ATOM 1631 O O . TRP B 1 40 ? -11.078 22.516 8.508 1 44.47 40 TRP B O 1
ATOM 1641 N N . ALA B 1 41 ? -9.922 24.266 7.707 1 44.56 41 ALA B N 1
ATOM 1642 C CA . ALA B 1 41 ? -10.094 23.781 6.34 1 44.56 41 ALA B CA 1
ATOM 1643 C C . ALA B 1 41 ? -9.031 22.734 5.992 1 44.56 41 ALA B C 1
ATOM 1645 O O . ALA B 1 41 ? -8.562 22.688 4.852 1 44.56 41 ALA B O 1
ATOM 1646 N N . ARG B 1 42 ? -8.211 22.484 6.934 1 48.69 42 ARG B N 1
ATOM 1647 C CA . ARG B 1 42 ? -7.191 21.516 6.559 1 48.69 42 ARG B CA 1
ATOM 1648 C C . ARG B 1 42 ? -7.828 20.25 5.969 1 48.69 42 ARG B C 1
ATOM 1650 O O . ARG B 1 42 ? -8.211 19.344 6.703 1 48.69 42 ARG B O 1
ATOM 1657 N N . ARG B 1 43 ? -8.734 20.5 5.062 1 51.66 43 ARG B N 1
ATOM 1658 C CA . ARG B 1 43 ? -9.391 19.484 4.258 1 51.66 43 ARG B CA 1
ATOM 1659 C C . ARG B 1 43 ? -8.445 18.312 3.998 1 51.66 43 ARG B C 1
ATOM 1661 O O . ARG B 1 43 ? -7.246 18.5 3.809 1 51.66 43 ARG B O 1
ATOM 1668 N N . ALA B 1 44 ? -8.867 17.141 4.434 1 60.22 44 ALA B N 1
ATOM 1669 C CA . ALA B 1 44 ? -8.211 15.891 4.031 1 60.22 44 ALA B CA 1
ATOM 1670 C C . ALA B 1 44 ? -7.621 16.016 2.631 1 60.22 44 ALA B C 1
ATOM 1672 O O . ALA B 1 44 ? -8.328 16.359 1.682 1 60.22 44 ALA B O 1
ATOM 1673 N N . TYR B 1 45 ? -6.402 16.5 2.678 1 81.31 45 TYR B N 1
ATOM 1674 C CA . TYR B 1 45 ? -5.715 16.688 1.407 1 81.31 45 TYR B CA 1
ATOM 1675 C C . TYR B 1 45 ? -5.109 15.383 0.911 1 81.31 45 TYR B C 1
ATOM 1677 O O . TYR B 1 45 ? -4.535 14.625 1.693 1 81.31 45 TYR B O 1
ATOM 1685 N N . ARG B 1 46 ? -5.547 14.945 -0.255 1 90.62 46 ARG B N 1
ATOM 1686 C CA . ARG B 1 46 ? -4.977 13.828 -0.997 1 90.62 46 ARG B CA 1
ATOM 1687 C C . ARG B 1 46 ? -4.449 14.281 -2.354 1 90.62 46 ARG B C 1
ATOM 1689 O O . ARG B 1 46 ? -5.168 14.93 -3.121 1 90.62 46 ARG B O 1
ATOM 1696 N N . ALA B 1 47 ? -3.174 14.016 -2.621 1 94.75 47 ALA B N 1
ATOM 1697 C CA . ALA B 1 47 ? -2.584 14.383 -3.908 1 94.75 47 ALA B CA 1
ATOM 1698 C C . ALA B 1 47 ? -1.645 13.289 -4.41 1 94.75 47 ALA B C 1
ATOM 1700 O O . ALA B 1 47 ? -0.859 12.734 -3.641 1 94.75 47 ALA B O 1
ATOM 1701 N N . VAL B 1 48 ? -1.753 13.039 -5.699 1 96.94 48 VAL B N 1
ATOM 1702 C CA . VAL B 1 48 ? -0.847 12.086 -6.328 1 96.94 48 VAL B CA 1
ATOM 1703 C C . VAL B 1 48 ? 0.496 12.758 -6.609 1 96.94 48 VAL B C 1
ATOM 1705 O O . VAL B 1 48 ? 0.543 13.922 -7.008 1 96.94 48 VAL B O 1
ATOM 1708 N N . VAL B 1 49 ? 1.569 12.031 -6.441 1 96.88 49 VAL B N 1
ATOM 1709 C CA . VAL B 1 49 ? 2.928 12.5 -6.699 1 96.88 49 VAL B CA 1
ATOM 1710 C C . VAL B 1 49 ? 3.535 11.703 -7.852 1 96.88 49 VAL B C 1
ATOM 1712 O O . VAL B 1 49 ? 3.418 10.477 -7.898 1 96.88 49 VAL B O 1
ATOM 1715 N N . ALA B 1 50 ? 4.133 12.422 -8.758 1 97 50 ALA B N 1
ATOM 1716 C CA . ALA B 1 50 ? 4.832 11.797 -9.875 1 97 50 ALA B CA 1
ATOM 1717 C C . ALA B 1 50 ? 6.113 12.555 -10.219 1 97 50 ALA B C 1
ATOM 1719 O O . ALA B 1 50 ? 6.16 13.781 -10.109 1 97 50 ALA B O 1
ATOM 1720 N N . THR B 1 51 ? 7.145 11.828 -10.609 1 98 51 THR B N 1
ATOM 1721 C CA . THR B 1 51 ? 8.414 12.398 -11.055 1 98 51 THR B CA 1
ATOM 1722 C C . THR B 1 51 ? 9.016 11.57 -12.18 1 98 51 THR B C 1
ATOM 1724 O O . THR B 1 51 ? 8.906 10.344 -12.18 1 98 51 THR B O 1
ATOM 1727 N N . PRO B 1 52 ? 9.641 12.195 -13.109 1 97.44 52 PRO B N 1
ATOM 1728 C CA . PRO B 1 52 ? 10.328 11.438 -14.156 1 97.44 52 PRO B CA 1
ATOM 1729 C C . PRO B 1 52 ? 11.633 10.812 -13.68 1 97.44 52 PRO B C 1
ATOM 1731 O O . PRO B 1 52 ? 12.227 9.992 -14.383 1 97.44 52 PRO B O 1
ATOM 1734 N N . 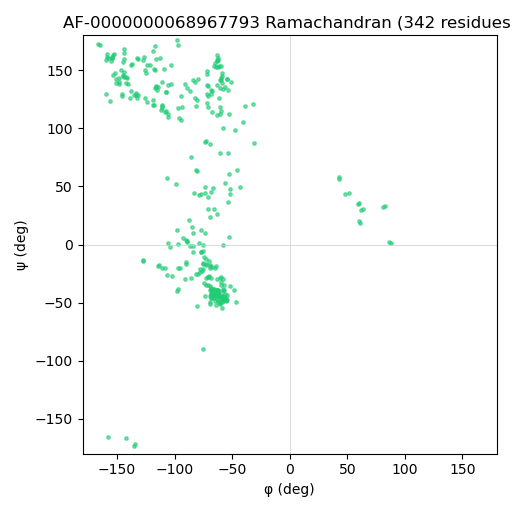ASP B 1 53 ? 12.062 11.086 -12.461 1 97.81 53 ASP B N 1
ATOM 1735 C CA . ASP B 1 53 ? 13.344 10.625 -11.938 1 97.81 53 ASP B CA 1
ATOM 1736 C C . ASP B 1 53 ? 13.203 9.258 -11.266 1 97.81 53 ASP B C 1
ATOM 1738 O O . ASP B 1 53 ? 14.148 8.758 -10.648 1 97.81 53 ASP B O 1
ATOM 1742 N N . ALA B 1 54 ? 12.055 8.727 -11.312 1 98.19 54 ALA B N 1
ATOM 1743 C CA . ALA B 1 54 ? 11.742 7.375 -10.852 1 98.19 54 ALA B CA 1
ATOM 1744 C C . ALA B 1 54 ? 10.914 6.613 -11.875 1 98.19 54 ALA B C 1
ATOM 1746 O O . ALA B 1 54 ? 10.328 7.219 -12.781 1 98.19 54 ALA B O 1
ATOM 1747 N N . PRO B 1 55 ? 10.922 5.309 -11.758 1 97.56 55 PRO B N 1
ATOM 1748 C CA . PRO B 1 55 ? 10.18 4.535 -12.758 1 97.56 55 PRO B CA 1
ATOM 1749 C C . PRO B 1 55 ? 8.688 4.891 -12.789 1 97.56 55 PRO B C 1
ATOM 1751 O O . PRO B 1 55 ? 8.078 5.105 -11.742 1 97.56 55 PRO B O 1
ATOM 1754 N N . LYS B 1 56 ? 8.188 4.922 -13.938 1 94.69 56 LYS B N 1
ATOM 1755 C CA . LYS B 1 56 ? 6.75 5.133 -14.102 1 94.69 56 LYS B CA 1
ATOM 1756 C C . LYS B 1 56 ? 5.953 3.957 -13.531 1 94.69 56 LYS B C 1
ATOM 1758 O O . LYS B 1 56 ? 6.438 2.822 -13.516 1 94.69 56 LYS B O 1
ATOM 1763 N N . ALA B 1 57 ? 4.746 4.266 -13.141 1 90.31 57 ALA B N 1
ATOM 1764 C CA . ALA B 1 57 ? 3.854 3.189 -12.719 1 90.31 57 ALA B CA 1
ATOM 1765 C C . ALA B 1 57 ? 3.457 2.311 -13.898 1 90.31 57 ALA B C 1
ATOM 1767 O O . ALA B 1 57 ? 3.098 2.816 -14.969 1 90.31 57 ALA B O 1
ATOM 1768 N N . ILE B 1 58 ? 3.578 0.967 -13.844 1 86.62 58 ILE B N 1
ATOM 1769 C CA . ILE B 1 58 ? 3.258 0.033 -14.922 1 86.62 58 ILE B CA 1
ATOM 1770 C C . ILE B 1 58 ? 1.858 -0.541 -14.703 1 86.62 58 ILE B C 1
ATOM 1772 O O . ILE B 1 58 ? 1.402 -1.387 -15.477 1 86.62 58 ILE B O 1
ATOM 1776 N N . GLY B 1 59 ? 0.998 -0.066 -13.844 1 88.31 59 GLY B N 1
ATOM 1777 C CA . GLY B 1 59 ? -0.371 -0.445 -13.539 1 88.31 59 GLY B CA 1
ATOM 1778 C C . GLY B 1 59 ? -1.162 0.668 -12.875 1 88.31 59 GLY B C 1
ATOM 1779 O O . GLY B 1 59 ? -0.765 1.834 -12.922 1 88.31 59 GLY B O 1
ATOM 1780 N N . PRO B 1 60 ? -2.293 0.251 -12.328 1 93.19 60 PRO B N 1
ATOM 1781 C CA . PRO B 1 60 ? -3.17 1.262 -11.734 1 93.19 60 PRO B CA 1
ATOM 1782 C C . PRO B 1 60 ? -2.738 1.662 -10.328 1 93.19 60 PRO B C 1
ATOM 1784 O O . PRO B 1 60 ? -3.482 1.448 -9.367 1 93.19 60 PRO B O 1
ATOM 1787 N N . TYR B 1 61 ? -1.664 2.207 -10.289 1 96.56 61 TYR B N 1
ATOM 1788 C CA . TYR B 1 61 ? -1.16 2.783 -9.047 1 96.56 61 TYR B CA 1
ATOM 1789 C C . TYR B 1 61 ? -0.37 4.059 -9.32 1 96.56 61 TYR B C 1
ATOM 1791 O O . TYR B 1 61 ? -0.131 4.414 -10.477 1 96.56 61 TYR B O 1
ATOM 1799 N N . SER B 1 62 ? -0.06 4.82 -8.289 1 97.75 62 SER B N 1
ATOM 1800 C CA . SER B 1 62 ? 0.757 6.031 -8.32 1 97.75 62 SER B CA 1
ATOM 1801 C C . SER B 1 62 ? 2.109 5.805 -7.656 1 97.75 62 SER B C 1
ATOM 1803 O O . SER B 1 62 ? 2.238 4.957 -6.77 1 97.75 62 SER B O 1
ATOM 1805 N N . GLN B 1 63 ? 3.086 6.523 -8.094 1 98.44 63 GLN B N 1
ATOM 1806 C CA . GLN B 1 63 ? 4.379 6.438 -7.418 1 98.44 63 GLN B CA 1
ATOM 1807 C C . GLN B 1 63 ? 4.238 6.723 -5.926 1 98.44 63 GLN B C 1
ATOM 1809 O O . GLN B 1 63 ? 4.859 6.047 -5.102 1 98.44 63 GLN B O 1
ATOM 1814 N N . ALA B 1 64 ? 3.477 7.711 -5.633 1 98.56 64 ALA B N 1
ATOM 1815 C CA . ALA B 1 64 ? 3.191 8.039 -4.242 1 98.56 64 ALA B CA 1
ATOM 1816 C C . ALA B 1 64 ? 1.908 8.859 -4.121 1 98.56 64 ALA B C 1
ATOM 1818 O O . ALA B 1 64 ? 1.43 9.422 -5.109 1 98.56 64 ALA B O 1
ATOM 1819 N N . VAL B 1 65 ? 1.378 8.914 -2.885 1 98.19 65 VAL B N 1
ATOM 1820 C CA . VAL B 1 65 ? 0.213 9.734 -2.561 1 98.19 65 VAL B CA 1
ATOM 1821 C C . VAL B 1 65 ? 0.467 10.508 -1.268 1 98.19 65 VAL B C 1
ATOM 1823 O O . VAL B 1 65 ? 0.86 9.922 -0.255 1 98.19 65 VAL B O 1
ATOM 1826 N N . ARG B 1 66 ? 0.248 11.797 -1.316 1 96.38 66 ARG B N 1
ATOM 1827 C CA . ARG B 1 66 ? 0.277 12.641 -0.13 1 96.38 66 ARG B CA 1
ATOM 1828 C C . ARG B 1 66 ? -1.096 12.711 0.532 1 96.38 66 ARG B C 1
ATOM 1830 O O . ARG B 1 66 ? -2.111 12.875 -0.146 1 96.38 66 ARG B O 1
ATOM 1837 N N . ALA B 1 67 ? -1.044 12.562 1.835 1 94.75 67 ALA B N 1
ATOM 1838 C CA . ALA B 1 67 ? -2.303 12.68 2.566 1 94.75 67 ALA B CA 1
ATOM 1839 C C . ALA B 1 67 ? -2.055 12.977 4.043 1 94.75 67 ALA B C 1
ATOM 1841 O O . ALA B 1 67 ? -1.325 12.25 4.715 1 94.75 67 ALA B O 1
ATOM 1842 N N . ASN B 1 68 ? -2.699 13.969 4.559 1 90.38 68 ASN B N 1
ATOM 1843 C CA . ASN B 1 68 ? -2.711 14.312 5.977 1 90.38 68 ASN B CA 1
ATOM 1844 C C . ASN B 1 68 ? -1.301 14.336 6.559 1 90.38 68 ASN B C 1
ATOM 1846 O O . ASN B 1 68 ? -1.048 13.742 7.609 1 90.38 68 ASN B O 1
ATOM 1850 N N . GLY B 1 69 ? -0.369 14.906 5.855 1 92.94 69 GLY B N 1
ATOM 1851 C CA . GLY B 1 69 ? 0.975 15.109 6.371 1 92.94 69 GLY B CA 1
ATOM 1852 C C . GLY B 1 69 ? 1.887 13.922 6.156 1 92.94 69 GLY B C 1
ATOM 1853 O O . GLY B 1 69 ? 3.041 13.93 6.59 1 92.94 69 GLY B O 1
ATOM 1854 N N . PHE B 1 70 ? 1.29 12.891 5.465 1 96.19 70 PHE B N 1
ATOM 1855 C CA . PHE B 1 70 ? 2.098 11.719 5.168 1 96.19 70 PHE B CA 1
ATOM 1856 C C . PHE B 1 70 ? 2.234 11.516 3.664 1 96.19 70 PHE B C 1
ATOM 1858 O O . PHE B 1 70 ? 1.383 11.961 2.893 1 96.19 70 PHE B O 1
ATOM 1865 N N . LEU B 1 71 ? 3.324 10.938 3.307 1 97.88 71 LEU B N 1
ATOM 1866 C CA . LEU B 1 71 ? 3.564 10.453 1.952 1 97.88 71 LEU B CA 1
ATOM 1867 C C . LEU B 1 71 ? 3.619 8.93 1.92 1 97.88 71 LEU B C 1
ATOM 1869 O O . LEU B 1 71 ? 4.492 8.328 2.549 1 97.88 71 LEU B O 1
ATOM 1873 N N . PHE B 1 72 ? 2.682 8.32 1.226 1 98.62 72 PHE B N 1
ATOM 1874 C CA . PHE B 1 72 ? 2.68 6.883 0.983 1 98.62 72 PHE B CA 1
ATOM 1875 C C . PHE B 1 72 ? 3.363 6.555 -0.338 1 98.62 72 PHE B C 1
ATOM 1877 O O . PHE B 1 72 ? 2.895 6.957 -1.404 1 98.62 72 PHE B O 1
ATOM 1884 N N . VAL B 1 73 ? 4.461 5.789 -0.281 1 98.75 73 VAL B N 1
ATOM 1885 C CA . VAL B 1 73 ? 5.27 5.512 -1.462 1 98.75 73 VAL B CA 1
ATOM 1886 C C . VAL B 1 73 ? 5.066 4.062 -1.9 1 98.75 73 VAL B C 1
ATOM 1888 O O . VAL B 1 73 ? 5.117 3.146 -1.076 1 98.75 73 VAL B O 1
ATOM 1891 N N . SER B 1 74 ? 4.812 3.922 -3.148 1 98.75 74 SER B N 1
ATOM 1892 C CA . SER B 1 74 ? 4.645 2.578 -3.691 1 98.75 74 SER B CA 1
ATOM 1893 C C . SER B 1 74 ? 5.926 1.765 -3.553 1 98.75 74 SER B C 1
ATOM 1895 O O . SER B 1 74 ? 7.008 2.326 -3.354 1 98.75 74 SER B O 1
ATOM 1897 N N . GLY B 1 75 ? 5.754 0.43 -3.686 1 98.44 75 GLY B N 1
ATOM 1898 C CA . GLY B 1 75 ? 6.938 -0.417 -3.707 1 98.44 75 GLY B CA 1
ATOM 1899 C C . GLY B 1 75 ? 7.879 -0.096 -4.852 1 98.44 75 GLY B C 1
ATOM 1900 O O . GLY B 1 75 ? 7.445 0.073 -5.992 1 98.44 75 GLY B O 1
ATOM 1901 N N . MET B 1 76 ? 9.156 -0.034 -4.527 1 98.38 76 MET B N 1
ATOM 1902 C CA . MET B 1 76 ? 10.195 0.26 -5.516 1 98.38 76 MET B CA 1
ATOM 1903 C C . MET B 1 76 ? 11.07 -0.964 -5.766 1 98.38 76 MET B C 1
ATOM 1905 O O . MET B 1 76 ? 11.695 -1.485 -4.84 1 98.38 76 MET B O 1
ATOM 1909 N N . ILE B 1 77 ? 11.047 -1.335 -6.949 1 98.19 77 ILE B N 1
ATOM 1910 C CA . ILE B 1 77 ? 12.062 -2.295 -7.363 1 98.19 77 ILE B CA 1
ATOM 1911 C C . ILE B 1 77 ? 13.219 -1.563 -8.047 1 98.19 77 ILE B C 1
ATOM 1913 O O . ILE B 1 77 ? 13.141 -0.355 -8.281 1 98.19 77 ILE B O 1
ATOM 1917 N N . GLY B 1 78 ? 14.305 -2.287 -8.43 1 98.5 78 GLY B N 1
ATOM 1918 C CA . GLY B 1 78 ? 15.508 -1.657 -8.961 1 98.5 78 GLY B CA 1
ATOM 1919 C C . GLY B 1 78 ? 15.406 -1.348 -10.445 1 98.5 78 GLY B C 1
ATOM 1920 O O . GLY B 1 78 ? 16.359 -1.594 -11.195 1 98.5 78 GLY B O 1
ATOM 1921 N N . PHE B 1 79 ? 14.273 -0.817 -10.852 1 98.38 79 PHE B N 1
ATOM 1922 C CA . PHE B 1 79 ? 14.133 -0.363 -12.234 1 98.38 79 PHE B CA 1
ATOM 1923 C C . PHE B 1 79 ? 14.938 0.91 -12.469 1 98.38 79 PHE B C 1
ATOM 1925 O O . PHE B 1 79 ? 14.922 1.823 -11.641 1 98.38 79 PHE B O 1
ATOM 1932 N N . VAL B 1 80 ? 15.555 0.888 -13.57 1 98.56 80 VAL B N 1
ATOM 1933 C CA . VAL B 1 80 ? 16.141 2.127 -14.078 1 98.56 80 VAL B CA 1
ATOM 1934 C C . VAL B 1 80 ? 15.055 2.953 -14.781 1 98.56 80 VAL B C 1
ATOM 1936 O O . VAL B 1 80 ? 14.391 2.467 -15.695 1 98.56 80 VAL B O 1
ATOM 1939 N N . PRO B 1 81 ? 14.906 4.223 -14.344 1 98.25 81 PRO B N 1
ATOM 1940 C CA . PRO B 1 81 ? 13.773 5.004 -14.852 1 98.25 81 PRO B CA 1
ATOM 1941 C C . PRO B 1 81 ? 13.805 5.16 -16.375 1 98.25 81 PRO B C 1
ATOM 1943 O O . PRO B 1 81 ? 12.766 5.09 -17.031 1 98.25 81 PRO B O 1
ATOM 1946 N N . GLU B 1 82 ? 14.906 5.273 -16.984 1 96.75 82 GLU B N 1
ATOM 1947 C CA . GLU B 1 82 ? 15.039 5.539 -18.422 1 96.75 82 GLU B CA 1
ATOM 1948 C C . GLU B 1 82 ? 14.703 4.301 -19.234 1 96.75 82 GLU B C 1
ATOM 1950 O O . GLU B 1 82 ? 14.102 4.406 -20.312 1 96.75 82 GLU B O 1
ATOM 1955 N N . THR B 1 83 ? 14.984 3.158 -18.734 1 97.25 83 THR B N 1
ATOM 1956 C CA . THR B 1 83 ? 14.867 1.947 -19.547 1 97.25 83 THR B CA 1
ATOM 1957 C C . THR B 1 83 ? 13.703 1.086 -19.047 1 97.25 83 THR B C 1
ATOM 1959 O O . THR B 1 83 ? 13.234 0.202 -19.766 1 97.25 83 THR B O 1
ATOM 1962 N N . MET B 1 84 ? 13.305 1.308 -17.828 1 97.44 84 MET B N 1
ATOM 1963 C CA . MET B 1 84 ? 12.258 0.512 -17.188 1 97.44 84 MET B CA 1
ATOM 1964 C C . MET B 1 84 ? 12.656 -0.958 -17.125 1 97.44 84 MET B C 1
ATOM 1966 O O . MET B 1 84 ? 11.828 -1.841 -17.344 1 97.44 84 MET B O 1
ATOM 1970 N N . GLU B 1 85 ? 13.922 -1.152 -16.922 1 97.94 85 GLU B N 1
ATOM 1971 C CA . GLU B 1 85 ? 14.5 -2.475 -16.688 1 97.94 85 GLU B CA 1
ATOM 1972 C C . GLU B 1 85 ? 15.266 -2.514 -15.367 1 97.94 85 GLU B C 1
ATOM 1974 O O . GLU B 1 85 ? 15.734 -1.48 -14.883 1 97.94 85 GLU B O 1
ATOM 1979 N N . LEU B 1 86 ? 15.336 -3.711 -14.852 1 98.44 86 LEU B N 1
ATOM 1980 C CA . LEU B 1 86 ? 16.109 -3.863 -13.625 1 98.44 86 LEU B CA 1
ATOM 1981 C C . LEU B 1 86 ? 17.562 -3.453 -13.844 1 98.44 86 LEU B C 1
ATOM 1983 O O . LEU B 1 86 ? 18.141 -3.75 -14.891 1 98.44 86 LEU B O 1
ATOM 1987 N N . ALA B 1 87 ? 18.188 -2.836 -12.852 1 98.44 87 ALA B N 1
ATOM 1988 C CA . ALA B 1 87 ? 19.578 -2.428 -12.922 1 98.44 87 ALA B CA 1
ATOM 1989 C C . ALA B 1 87 ? 20.5 -3.631 -13.148 1 98.44 87 ALA B C 1
ATOM 1991 O O . ALA B 1 87 ? 21.562 -3.5 -13.742 1 98.44 87 ALA B O 1
ATOM 1992 N N . SER B 1 88 ? 20.109 -4.812 -12.594 1 98.19 88 SER B N 1
ATOM 1993 C CA . SER B 1 88 ? 20.734 -6.109 -12.812 1 98.19 88 SER B CA 1
ATOM 1994 C C . SER B 1 88 ? 19.734 -7.246 -12.617 1 98.19 88 SER B C 1
ATOM 1996 O O . SER B 1 88 ? 18.906 -7.199 -11.703 1 98.19 88 SER B O 1
ATOM 1998 N N . LYS B 1 89 ? 19.953 -8.219 -13.406 1 95.88 89 LYS B N 1
ATOM 1999 C CA . LYS B 1 89 ? 19.016 -9.344 -13.297 1 95.88 89 LYS B CA 1
ATOM 2000 C C . LYS B 1 89 ? 19.375 -10.234 -12.117 1 95.88 89 LYS B C 1
ATOM 2002 O O . LYS B 1 89 ? 18.5 -10.891 -11.539 1 95.88 89 LYS B O 1
ATOM 2007 N N . SER B 1 90 ? 20.656 -10.211 -11.727 1 97.44 90 SER B N 1
ATOM 2008 C CA . SER B 1 90 ? 21.062 -11.219 -10.75 1 97.44 90 SER B CA 1
ATOM 2009 C C . SER B 1 90 ? 21.75 -10.578 -9.547 1 97.44 90 SER B C 1
ATOM 2011 O O . SER B 1 90 ? 21.953 -11.242 -8.531 1 97.44 90 SER B O 1
ATOM 2013 N N . ASP B 1 91 ? 22.141 -9.328 -9.586 1 98.31 91 ASP B N 1
ATOM 2014 C CA . ASP B 1 91 ? 22.875 -8.672 -8.516 1 98.31 91 ASP B CA 1
ATOM 2015 C C . ASP B 1 91 ? 21.938 -7.898 -7.594 1 98.31 91 ASP B C 1
ATOM 2017 O O . ASP B 1 91 ? 21.5 -6.793 -7.926 1 98.31 91 ASP B O 1
ATOM 2021 N N . VAL B 1 92 ? 21.719 -8.367 -6.375 1 98.62 92 VAL B N 1
ATOM 2022 C CA . VAL B 1 92 ? 20.766 -7.781 -5.441 1 98.62 92 VAL B CA 1
ATOM 2023 C C . VAL B 1 92 ? 21.297 -6.457 -4.91 1 98.62 92 VAL B C 1
ATOM 2025 O O . VAL B 1 92 ? 20.531 -5.555 -4.57 1 98.62 92 VAL B O 1
ATOM 2028 N N . LYS B 1 93 ? 22.594 -6.34 -4.848 1 98.75 93 LYS B N 1
ATOM 2029 C CA . LYS B 1 93 ? 23.188 -5.078 -4.406 1 98.75 93 LYS B CA 1
ATOM 2030 C C . LYS B 1 93 ? 22.812 -3.938 -5.348 1 98.75 93 LYS B C 1
ATOM 2032 O O . LYS B 1 93 ? 22.344 -2.883 -4.902 1 98.75 93 LYS B O 1
ATOM 2037 N N . LEU B 1 94 ? 22.984 -4.168 -6.625 1 98.81 94 LEU B N 1
ATOM 2038 C CA . LEU B 1 94 ? 22.672 -3.154 -7.625 1 98.81 94 LEU B CA 1
ATOM 2039 C C . LEU B 1 94 ? 21.172 -2.869 -7.664 1 98.81 94 LEU B C 1
ATOM 2041 O O . LEU B 1 94 ? 20.75 -1.717 -7.816 1 98.81 94 LEU B O 1
ATOM 2045 N N . GLN B 1 95 ? 20.359 -3.908 -7.516 1 98.88 95 GLN B N 1
ATOM 2046 C CA . GLN B 1 95 ? 18.922 -3.707 -7.453 1 98.88 95 GLN B CA 1
ATOM 2047 C C . GLN B 1 95 ? 18.531 -2.855 -6.246 1 98.88 95 GLN B C 1
ATOM 2049 O O . GLN B 1 95 ? 17.688 -1.958 -6.355 1 98.88 95 GLN B O 1
ATOM 2054 N N . THR B 1 96 ? 19.203 -3.164 -5.113 1 98.88 96 THR B N 1
ATOM 2055 C CA . THR B 1 96 ? 18.875 -2.445 -3.885 1 98.88 96 THR B CA 1
ATOM 2056 C C . THR B 1 96 ? 19.266 -0.974 -4 1 98.88 96 THR B C 1
ATOM 2058 O O . THR B 1 96 ? 18.484 -0.089 -3.645 1 98.88 96 THR B O 1
ATOM 2061 N N . GLU B 1 97 ? 20.406 -0.736 -4.531 1 98.81 97 GLU B N 1
ATOM 2062 C CA . GLU B 1 97 ? 20.875 0.636 -4.707 1 98.81 97 GLU B CA 1
ATOM 2063 C C . GLU B 1 97 ? 19.922 1.433 -5.59 1 98.81 97 GLU B C 1
ATOM 2065 O O . GLU B 1 97 ? 19.531 2.555 -5.25 1 98.81 97 GLU B O 1
ATOM 2070 N N . GLN B 1 98 ? 19.547 0.857 -6.637 1 98.81 98 GLN B N 1
ATOM 2071 C CA . GLN B 1 98 ? 18.656 1.542 -7.574 1 98.81 98 GLN B CA 1
ATOM 2072 C C . GLN B 1 98 ? 17.266 1.746 -6.973 1 98.81 98 GLN B C 1
ATOM 2074 O O . GLN B 1 98 ? 16.656 2.797 -7.16 1 98.81 98 GLN B O 1
ATOM 2079 N N . ALA B 1 99 ? 16.719 0.715 -6.277 1 98.81 99 ALA B N 1
ATOM 2080 C CA . ALA B 1 99 ? 15.406 0.83 -5.633 1 98.81 99 ALA B CA 1
ATOM 2081 C C . ALA B 1 99 ? 15.391 1.98 -4.633 1 98.81 99 ALA B C 1
ATOM 2083 O O . ALA B 1 99 ? 14.445 2.768 -4.598 1 98.81 99 ALA B O 1
ATOM 2084 N N . LEU B 1 100 ? 16.438 2.061 -3.846 1 98.81 100 LEU B N 1
ATOM 2085 C CA . LEU B 1 100 ? 16.516 3.111 -2.836 1 98.81 100 LEU B CA 1
ATOM 2086 C C . LEU B 1 100 ? 16.703 4.477 -3.488 1 98.81 100 LEU B C 1
ATOM 2088 O O . LEU B 1 100 ? 16.141 5.473 -3.029 1 98.81 100 LEU B O 1
ATOM 2092 N N . LYS B 1 101 ? 17.5 4.535 -4.535 1 98.75 101 LYS B N 1
ATOM 2093 C CA . LYS B 1 101 ? 17.641 5.777 -5.293 1 98.75 101 LYS B CA 1
ATOM 2094 C C . LYS B 1 101 ? 16.281 6.238 -5.832 1 98.75 101 LYS B C 1
ATOM 2096 O O . LYS B 1 101 ? 15.945 7.422 -5.738 1 98.75 101 LYS B O 1
ATOM 2101 N N . ASN B 1 102 ? 15.562 5.332 -6.434 1 98.75 102 ASN B N 1
ATOM 2102 C CA . ASN B 1 102 ? 14.219 5.641 -6.914 1 98.75 102 ASN B CA 1
ATOM 2103 C C . ASN B 1 102 ? 13.328 6.172 -5.797 1 98.75 102 ASN B C 1
ATOM 2105 O O . ASN B 1 102 ? 12.625 7.168 -5.977 1 98.75 102 ASN B O 1
ATOM 2109 N N . MET B 1 103 ? 13.367 5.496 -4.66 1 98.62 103 MET B N 1
ATOM 2110 C CA . MET B 1 103 ? 12.555 5.891 -3.51 1 98.62 103 MET B CA 1
ATOM 2111 C C . MET B 1 103 ? 12.891 7.309 -3.066 1 98.62 103 MET B C 1
ATOM 2113 O O . MET B 1 103 ? 12 8.109 -2.799 1 98.62 103 MET B O 1
ATOM 2117 N N . VAL B 1 104 ? 14.148 7.613 -3.025 1 98.5 104 VAL B N 1
ATOM 2118 C CA . VAL B 1 104 ? 14.586 8.938 -2.602 1 98.5 104 VAL B CA 1
ATOM 2119 C C . VAL B 1 104 ? 14.07 9.992 -3.576 1 98.5 104 VAL B C 1
ATOM 2121 O O . VAL B 1 104 ? 13.609 11.062 -3.16 1 98.5 104 VAL B O 1
ATOM 2124 N N . ASN B 1 105 ? 14.117 9.703 -4.844 1 98.75 105 ASN B N 1
ATOM 2125 C CA . ASN B 1 105 ? 13.625 10.648 -5.844 1 98.75 105 ASN B CA 1
ATOM 2126 C C . ASN B 1 105 ? 12.125 10.883 -5.699 1 98.75 105 ASN B C 1
ATOM 2128 O O . ASN B 1 105 ? 11.656 12.016 -5.848 1 98.75 105 ASN B O 1
ATOM 2132 N N . VAL B 1 106 ? 11.383 9.875 -5.41 1 98.56 106 VAL B N 1
ATOM 2133 C CA . VAL B 1 106 ? 9.945 10.008 -5.199 1 98.56 106 VAL B CA 1
ATOM 2134 C C . VAL B 1 106 ? 9.68 10.797 -3.918 1 98.56 106 VAL B C 1
ATOM 2136 O O . VAL B 1 106 ? 8.797 11.656 -3.881 1 98.56 106 VAL B O 1
ATOM 2139 N N . LEU B 1 107 ? 10.445 10.492 -2.867 1 98.19 107 LEU B N 1
ATOM 2140 C CA . LEU B 1 107 ? 10.328 11.234 -1.619 1 98.19 107 LEU B CA 1
ATOM 2141 C C . LEU B 1 107 ? 10.523 12.734 -1.858 1 98.19 107 LEU B C 1
ATOM 2143 O O . LEU B 1 107 ? 9.711 13.547 -1.413 1 98.19 107 LEU B O 1
ATOM 2147 N N . ARG B 1 108 ? 11.5 13.062 -2.555 1 97.62 108 ARG B N 1
ATOM 2148 C CA . ARG B 1 108 ? 11.82 14.461 -2.816 1 97.62 108 ARG B CA 1
ATOM 2149 C C . ARG B 1 108 ? 10.711 15.125 -3.625 1 97.62 108 ARG B C 1
ATOM 2151 O O . ARG B 1 108 ? 10.297 16.25 -3.316 1 97.62 108 ARG B O 1
ATOM 2158 N N . ALA B 1 109 ? 10.242 14.469 -4.613 1 97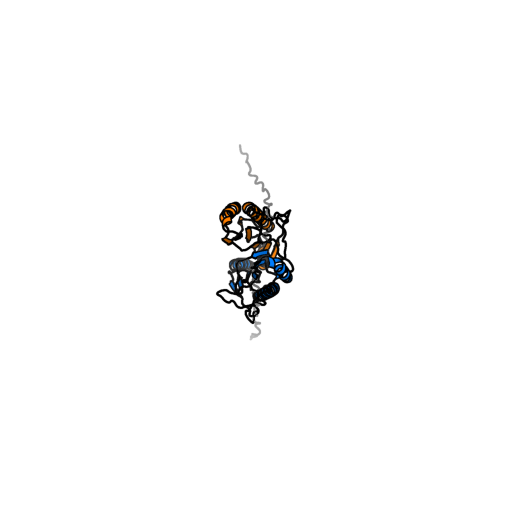.44 109 ALA B N 1
ATOM 2159 C CA . ALA B 1 109 ? 9.148 15 -5.426 1 97.44 109 ALA B CA 1
ATOM 2160 C C . ALA B 1 109 ? 7.906 15.234 -4.578 1 97.44 109 ALA B C 1
ATOM 2162 O O . ALA B 1 109 ? 7.105 16.125 -4.875 1 97.44 109 ALA B O 1
ATOM 2163 N N . GLY B 1 110 ? 7.762 14.484 -3.553 1 97 110 GLY B N 1
ATOM 2164 C CA . GLY B 1 110 ? 6.605 14.578 -2.68 1 97 110 GLY B CA 1
ATOM 2165 C C . GLY B 1 110 ? 6.816 15.516 -1.506 1 97 110 GLY B C 1
ATOM 2166 O O . GLY B 1 110 ? 5.965 15.617 -0.62 1 97 110 GLY B O 1
ATOM 2167 N N . GLY B 1 111 ? 7.953 16.188 -1.515 1 96.19 111 GLY B N 1
ATOM 2168 C CA . GLY B 1 111 ? 8.234 17.125 -0.438 1 96.19 111 GLY B CA 1
ATOM 2169 C C . GLY B 1 111 ? 8.75 16.453 0.818 1 96.19 111 GLY B C 1
ATOM 2170 O O . GLY B 1 111 ? 8.453 16.891 1.932 1 96.19 111 GLY B O 1
ATOM 2171 N N . SER B 1 112 ? 9.453 15.406 0.699 1 97.62 112 SER B N 1
ATOM 2172 C CA . SER B 1 112 ? 10.016 14.633 1.801 1 97.62 112 SER B CA 1
ATOM 2173 C C . SER B 1 112 ? 11.477 14.266 1.537 1 97.62 112 SER B C 1
ATOM 2175 O O . SER B 1 112 ? 12.133 14.898 0.708 1 97.62 112 SER B O 1
ATOM 2177 N N . ASN B 1 113 ? 11.953 13.461 2.377 1 97.06 113 ASN B N 1
ATOM 2178 C CA . ASN B 1 113 ? 13.32 12.969 2.277 1 97.06 113 ASN B CA 1
ATOM 2179 C C . ASN B 1 113 ? 13.555 11.773 3.197 1 97.06 113 ASN B C 1
ATOM 2181 O O . ASN B 1 113 ? 12.672 11.406 3.979 1 97.06 113 ASN B O 1
ATOM 2185 N N . PRO B 1 114 ? 14.727 11.148 3.08 1 97.56 114 PRO B N 1
ATOM 2186 C CA . PRO B 1 114 ? 14.953 9.938 3.869 1 97.56 114 PRO B CA 1
ATOM 2187 C C . PRO B 1 114 ? 14.852 10.188 5.375 1 97.56 114 PRO B C 1
ATOM 2189 O O . PRO B 1 114 ? 14.383 9.312 6.117 1 97.56 114 PRO B O 1
ATOM 2192 N N . ASP B 1 115 ? 15.117 11.32 5.875 1 96.5 115 ASP B N 1
ATOM 2193 C CA . ASP B 1 115 ? 15.102 11.625 7.305 1 96.5 115 ASP B CA 1
ATOM 2194 C C . ASP B 1 115 ? 13.664 11.695 7.832 1 96.5 115 ASP B C 1
ATOM 2196 O O . ASP B 1 115 ? 13.445 11.688 9.047 1 96.5 115 ASP B O 1
ATOM 2200 N N . LYS B 1 116 ? 12.766 11.734 6.953 1 97.38 116 LYS B N 1
ATOM 2201 C CA . LYS B 1 116 ? 11.367 11.891 7.34 1 97.38 116 LYS B CA 1
ATOM 2202 C C . LYS B 1 116 ? 10.602 10.586 7.184 1 97.38 116 LYS B C 1
ATOM 2204 O O . LYS B 1 116 ? 9.391 10.539 7.402 1 97.38 116 LYS B O 1
ATOM 2209 N N . VAL B 1 117 ? 11.305 9.531 6.762 1 98.38 117 VAL B N 1
ATOM 2210 C CA . VAL B 1 117 ? 10.656 8.234 6.629 1 98.38 117 VAL B CA 1
ATOM 2211 C C . VAL B 1 117 ? 10.367 7.656 8.016 1 98.38 117 VAL B C 1
ATOM 2213 O O . VAL B 1 117 ? 11.258 7.617 8.875 1 98.38 117 VAL B O 1
ATOM 2216 N N . VAL B 1 118 ? 9.102 7.234 8.211 1 97.94 118 VAL B N 1
ATOM 2217 C CA . VAL B 1 118 ? 8.719 6.75 9.531 1 97.94 118 VAL B CA 1
ATOM 2218 C C . VAL B 1 118 ? 8.672 5.223 9.531 1 97.94 118 VAL B C 1
ATOM 2220 O O . VAL B 1 118 ? 8.836 4.59 10.578 1 97.94 118 VAL B O 1
ATOM 2223 N N . LYS B 1 119 ? 8.422 4.609 8.398 1 98.25 119 LYS B N 1
ATOM 2224 C CA . LYS B 1 119 ? 8.297 3.16 8.289 1 98.25 119 LYS B CA 1
ATOM 2225 C C . LYS B 1 119 ? 8.773 2.672 6.922 1 98.25 119 LYS B C 1
ATOM 2227 O O . LYS B 1 119 ? 8.477 3.285 5.898 1 98.25 119 LYS B O 1
ATOM 2232 N N . THR B 1 120 ? 9.531 1.532 6.918 1 98.5 120 THR B N 1
ATOM 2233 C CA . THR B 1 120 ? 9.859 0.832 5.68 1 98.5 120 THR B CA 1
ATOM 2234 C C . THR B 1 120 ? 9.43 -0.63 5.758 1 98.5 120 THR B C 1
ATOM 2236 O O . THR B 1 120 ? 9.344 -1.2 6.848 1 98.5 120 THR B O 1
ATOM 2239 N N . THR B 1 121 ? 9.062 -1.174 4.656 1 98.5 121 THR B N 1
ATOM 2240 C CA . THR B 1 121 ? 8.898 -2.609 4.445 1 98.5 121 THR B CA 1
ATOM 2241 C C . THR B 1 121 ? 9.852 -3.107 3.361 1 98.5 121 THR B C 1
ATOM 2243 O O . THR B 1 121 ? 9.82 -2.619 2.229 1 98.5 121 THR B O 1
ATOM 2246 N N . VAL B 1 122 ? 10.688 -4.02 3.793 1 98.62 122 VAL B N 1
ATOM 2247 C CA . VAL B 1 122 ? 11.68 -4.574 2.883 1 98.62 122 VAL B CA 1
ATOM 2248 C C . VAL B 1 122 ? 11.305 -6.008 2.514 1 98.62 122 VAL B C 1
ATOM 2250 O O . VAL B 1 122 ? 11.32 -6.902 3.365 1 98.62 122 VAL B O 1
ATOM 2253 N N . LEU B 1 123 ? 11 -6.152 1.208 1 98.62 123 LEU B N 1
ATOM 2254 C CA . LEU B 1 123 ? 10.641 -7.461 0.667 1 98.62 123 LEU B CA 1
ATOM 2255 C C . LEU B 1 123 ? 11.789 -8.039 -0.16 1 98.62 123 LEU B C 1
ATOM 2257 O O . LEU B 1 123 ? 12.414 -7.32 -0.939 1 98.62 123 LEU B O 1
ATOM 2261 N N . MET B 1 124 ? 12.055 -9.281 -0.013 1 98.56 124 MET B N 1
ATOM 2262 C CA . MET B 1 124 ? 13.102 -9.961 -0.778 1 98.56 124 MET B CA 1
ATOM 2263 C C . MET B 1 124 ? 12.695 -11.391 -1.096 1 98.56 124 MET B C 1
ATOM 2265 O O . MET B 1 124 ? 11.852 -11.969 -0.413 1 98.56 124 MET B O 1
ATOM 2269 N N . THR B 1 125 ? 13.297 -11.953 -2.146 1 98.25 125 THR B N 1
ATOM 2270 C CA . THR B 1 125 ? 12.883 -13.289 -2.539 1 98.25 125 THR B CA 1
ATOM 2271 C C . THR B 1 125 ? 13.711 -14.352 -1.817 1 98.25 125 THR B C 1
ATOM 2273 O O . THR B 1 125 ? 13.352 -15.523 -1.799 1 98.25 125 THR B O 1
ATOM 2276 N N . ASP B 1 126 ? 14.883 -13.961 -1.197 1 98.06 126 ASP B N 1
ATOM 2277 C CA . ASP B 1 126 ? 15.805 -14.875 -0.532 1 98.06 126 ASP B CA 1
ATOM 2278 C C . ASP B 1 126 ? 16.453 -14.211 0.68 1 98.06 126 ASP B C 1
ATOM 2280 O O . ASP B 1 126 ? 17.109 -13.18 0.551 1 98.06 126 ASP B O 1
ATOM 2284 N N . MET B 1 127 ? 16.422 -14.875 1.818 1 97.44 127 MET B N 1
ATOM 2285 C CA . MET B 1 127 ? 16.953 -14.312 3.055 1 97.44 127 MET B CA 1
ATOM 2286 C C . MET B 1 127 ? 18.484 -14.281 3.027 1 97.44 127 MET B C 1
ATOM 2288 O O . MET B 1 127 ? 19.109 -13.578 3.818 1 97.44 127 MET B O 1
ATOM 2292 N N . ASP B 1 128 ? 19.062 -15.023 2.15 1 98 128 ASP B N 1
ATOM 2293 C CA . ASP B 1 128 ? 20.516 -14.977 2.025 1 98 128 ASP B CA 1
ATOM 2294 C C . ASP B 1 128 ? 20.984 -13.602 1.56 1 98 128 ASP B C 1
ATOM 2296 O O . ASP B 1 128 ? 22.156 -13.266 1.695 1 98 128 ASP B O 1
ATOM 2300 N N . ASN B 1 129 ? 20.094 -12.852 0.971 1 98.12 129 ASN B N 1
ATOM 2301 C CA . ASN B 1 129 ? 20.422 -11.516 0.487 1 98.12 129 ASN B CA 1
ATOM 2302 C C . ASN B 1 129 ? 20.312 -10.469 1.595 1 98.12 129 ASN B C 1
ATOM 2304 O O . ASN B 1 129 ? 20.656 -9.305 1.395 1 98.12 129 ASN B O 1
ATOM 2308 N N . TYR B 1 130 ? 19.938 -10.883 2.771 1 98.12 130 TYR B N 1
ATOM 2309 C CA . TYR B 1 130 ? 19.578 -9.984 3.859 1 98.12 130 TYR B CA 1
ATOM 2310 C C . TYR B 1 130 ? 20.766 -9.086 4.23 1 98.12 130 TYR B C 1
ATOM 2312 O O . TYR B 1 130 ? 20.609 -7.867 4.332 1 98.12 130 TYR B O 1
ATOM 2320 N N . LYS B 1 131 ? 21.859 -9.609 4.344 1 97.75 131 LYS B N 1
ATOM 2321 C CA . LYS B 1 131 ? 23.031 -8.852 4.781 1 97.75 131 LYS B CA 1
ATOM 2322 C C . LYS B 1 131 ? 23.422 -7.793 3.748 1 97.75 131 LYS B C 1
ATOM 2324 O O . LYS B 1 131 ? 23.688 -6.645 4.098 1 97.75 131 LYS B O 1
ATOM 2329 N N . VAL B 1 132 ? 23.453 -8.195 2.504 1 98.44 132 VAL B N 1
ATOM 2330 C CA . VAL B 1 132 ? 23.844 -7.289 1.434 1 98.44 132 VAL B CA 1
ATOM 2331 C C . VAL B 1 132 ? 22.828 -6.148 1.327 1 98.44 132 VAL B C 1
ATOM 2333 O O . VAL B 1 132 ? 23.203 -4.984 1.185 1 98.44 132 VAL B O 1
ATOM 2336 N N . ILE B 1 133 ? 21.578 -6.438 1.441 1 98.56 133 ILE B N 1
ATOM 2337 C CA . ILE B 1 133 ? 20.516 -5.434 1.378 1 98.56 133 ILE B CA 1
ATOM 2338 C C . ILE B 1 133 ? 20.656 -4.453 2.541 1 98.56 133 ILE B C 1
ATOM 2340 O O . ILE B 1 133 ? 20.562 -3.238 2.352 1 98.56 133 ILE B O 1
ATOM 2344 N N . ASN B 1 134 ? 21 -4.961 3.686 1 98.25 134 ASN B N 1
ATOM 2345 C CA . ASN B 1 134 ? 21.156 -4.121 4.867 1 98.25 134 ASN B CA 1
ATOM 2346 C C . ASN B 1 134 ? 22.344 -3.17 4.723 1 98.25 134 ASN B C 1
ATOM 2348 O O . ASN B 1 134 ? 22.281 -2.023 5.168 1 98.25 134 ASN B O 1
ATOM 2352 N N . GLU B 1 135 ? 23.328 -3.668 4.184 1 98.12 135 GLU B N 1
ATOM 2353 C CA . GLU B 1 135 ? 24.516 -2.834 3.986 1 98.12 135 GLU B CA 1
ATOM 2354 C C . GLU B 1 135 ? 24.203 -1.646 3.08 1 98.12 135 GLU B C 1
ATOM 2356 O O . GLU B 1 135 ? 24.609 -0.518 3.365 1 98.12 135 GLU B O 1
ATOM 2361 N N . VAL B 1 136 ? 23.516 -1.878 2.031 1 98.56 136 VAL B N 1
ATOM 2362 C CA . VAL B 1 136 ? 23.141 -0.792 1.13 1 98.56 136 VAL B CA 1
ATOM 2363 C C . VAL B 1 136 ? 22.125 0.123 1.812 1 98.56 136 VAL B C 1
ATOM 2365 O O . VAL B 1 136 ? 22.25 1.349 1.758 1 98.56 136 VAL B O 1
ATOM 2368 N N . TYR B 1 137 ? 21.109 -0.521 2.445 1 98.38 137 TYR B N 1
ATOM 2369 C CA . TYR B 1 137 ? 20.062 0.181 3.162 1 98.38 137 TYR B CA 1
ATOM 2370 C C . TYR B 1 137 ? 20.641 1.172 4.164 1 98.38 137 TYR B C 1
ATOM 2372 O O . TYR B 1 137 ? 20.188 2.314 4.254 1 98.38 137 TYR B O 1
ATOM 2380 N N . ALA B 1 138 ? 21.719 0.852 4.77 1 97.38 138 ALA B N 1
ATOM 2381 C CA . ALA B 1 138 ? 22.328 1.643 5.832 1 97.38 138 ALA B CA 1
ATOM 2382 C C . ALA B 1 138 ? 23.031 2.871 5.266 1 97.38 138 ALA B C 1
ATOM 2384 O O . ALA B 1 138 ? 23.359 3.805 6.004 1 97.38 138 ALA B O 1
ATOM 2385 N N . LYS B 1 139 ? 23.281 2.885 4.023 1 96.88 139 LYS B N 1
ATOM 2386 C CA . LYS B 1 139 ? 23.891 4.051 3.385 1 96.88 139 LYS B CA 1
ATOM 2387 C C . LYS B 1 139 ? 22.859 5.148 3.152 1 96.88 139 LYS B C 1
ATOM 2389 O O . LYS B 1 139 ? 23.219 6.316 2.986 1 96.88 139 LYS B O 1
ATOM 2394 N N . PHE B 1 140 ? 21.609 4.777 3.131 1 96 140 PHE B N 1
ATOM 2395 C CA . PHE B 1 140 ? 20.531 5.719 2.844 1 96 140 PHE B CA 1
ATOM 2396 C C . PHE B 1 140 ? 19.891 6.211 4.133 1 96 140 PHE B C 1
ATOM 2398 O O . PHE B 1 140 ? 19.438 7.355 4.211 1 96 140 PHE B O 1
ATOM 2405 N N . PHE B 1 141 ? 19.75 5.328 5.016 1 97.06 141 PHE B N 1
ATOM 2406 C CA . PHE B 1 141 ? 19.297 5.66 6.359 1 97.06 141 PHE B CA 1
ATOM 2407 C C . PHE B 1 141 ? 20.453 5.594 7.352 1 97.06 141 PHE B C 1
ATOM 2409 O O . PHE B 1 141 ? 20.859 4.508 7.766 1 97.06 141 PHE B O 1
ATOM 2416 N N . THR B 1 142 ? 20.828 6.797 7.812 1 94.44 142 THR B N 1
ATOM 2417 C CA . THR B 1 142 ? 22.094 6.848 8.539 1 94.44 142 THR B CA 1
ATOM 2418 C C . THR B 1 142 ? 21.859 7.188 10.008 1 94.44 142 THR B C 1
ATOM 2420 O O . THR B 1 142 ? 22.75 7 10.844 1 94.44 142 THR B O 1
ATOM 2423 N N . LYS B 1 143 ? 20.734 7.691 10.273 1 92.19 143 LYS B N 1
ATOM 2424 C CA . LYS B 1 143 ? 20.344 8.039 11.641 1 92.19 143 LYS B CA 1
ATOM 2425 C C . LYS B 1 143 ? 18.828 7.996 11.82 1 92.19 143 LYS B C 1
ATOM 2427 O O . LYS B 1 143 ? 18.094 7.941 10.836 1 92.19 143 LYS B O 1
ATOM 2432 N N . ASP B 1 144 ? 18.359 7.953 13.148 1 93.81 144 ASP B N 1
ATOM 2433 C CA . ASP B 1 144 ? 16.922 7.953 13.445 1 93.81 144 ASP B CA 1
ATOM 2434 C C . ASP B 1 144 ? 16.172 7.02 12.508 1 93.81 144 ASP B C 1
ATOM 2436 O O . ASP B 1 144 ? 15.25 7.449 11.805 1 93.81 144 ASP B O 1
ATOM 2440 N N . PHE B 1 145 ? 16.562 5.844 12.492 1 96.38 145 PHE B N 1
ATOM 2441 C CA . PHE B 1 145 ? 16.109 4.852 11.523 1 96.38 145 PHE B CA 1
ATOM 2442 C C . PHE B 1 145 ? 14.594 4.68 11.586 1 96.38 145 PHE B C 1
ATOM 2444 O O . PHE B 1 145 ? 14 4.734 12.664 1 96.38 145 PHE B O 1
ATOM 2451 N N . PRO B 1 146 ? 13.992 4.449 10.461 1 97.75 146 PRO B N 1
ATOM 2452 C CA . PRO B 1 146 ? 12.562 4.125 10.453 1 97.75 146 PRO B CA 1
ATOM 2453 C C . PRO B 1 146 ? 12.25 2.811 11.164 1 97.75 146 PRO B C 1
ATOM 2455 O O . PRO B 1 146 ? 13.125 1.945 11.281 1 97.75 146 PRO B O 1
ATOM 2458 N N . ALA B 1 147 ? 11.008 2.689 11.711 1 97.06 147 ALA B N 1
ATOM 2459 C CA . ALA B 1 147 ? 10.492 1.354 12 1 97.06 147 ALA B CA 1
ATOM 2460 C C . ALA B 1 147 ? 10.531 0.471 10.75 1 97.06 147 ALA B C 1
ATOM 2462 O O . ALA B 1 147 ? 10.336 0.957 9.633 1 97.06 147 ALA B O 1
ATOM 2463 N N . ARG B 1 148 ? 10.852 -0.835 10.953 1 97.56 148 ARG B N 1
ATOM 2464 C CA . ARG B 1 148 ? 11.039 -1.645 9.75 1 97.56 148 ARG B CA 1
ATOM 2465 C C . ARG B 1 148 ? 10.492 -3.055 9.953 1 97.56 148 ARG B C 1
ATOM 2467 O O . ARG B 1 148 ? 10.648 -3.639 11.031 1 97.56 148 ARG B O 1
ATOM 2474 N N . ALA B 1 149 ? 9.836 -3.568 8.922 1 96.81 149 ALA B N 1
ATOM 2475 C CA . ALA B 1 149 ? 9.664 -5.004 8.711 1 96.81 149 ALA B CA 1
ATOM 2476 C C . ALA B 1 149 ? 10.469 -5.48 7.508 1 96.81 149 ALA B C 1
ATOM 2478 O O . ALA B 1 149 ? 10.586 -4.766 6.512 1 96.81 149 ALA B O 1
ATOM 2479 N N . ALA B 1 150 ? 11.055 -6.598 7.629 1 96.19 150 ALA B N 1
ATOM 2480 C CA . ALA B 1 150 ? 11.805 -7.227 6.543 1 96.19 150 ALA B CA 1
ATOM 2481 C C . ALA B 1 150 ? 11.531 -8.727 6.488 1 96.19 150 ALA B C 1
ATOM 2483 O O . ALA B 1 150 ? 11.609 -9.422 7.504 1 96.19 150 ALA B O 1
ATOM 2484 N N . PHE B 1 151 ? 11.102 -9.25 5.305 1 96.94 151 PHE B N 1
ATOM 2485 C CA . PHE B 1 151 ? 10.781 -10.664 5.215 1 96.94 151 PHE B CA 1
ATOM 2486 C C . PHE B 1 151 ? 10.914 -11.164 3.777 1 96.94 151 PHE B C 1
ATOM 2488 O O . PHE B 1 151 ? 10.93 -10.367 2.84 1 96.94 151 PHE B O 1
ATOM 2495 N N . ALA B 1 152 ? 11.102 -12.469 3.576 1 98 152 ALA B N 1
ATOM 2496 C CA . ALA B 1 152 ? 11.148 -13.102 2.26 1 98 152 ALA B CA 1
ATOM 2497 C C . ALA B 1 152 ? 9.742 -13.383 1.738 1 98 152 ALA B C 1
ATOM 2499 O O . ALA B 1 152 ? 8.867 -13.797 2.498 1 98 152 ALA B O 1
ATOM 2500 N N . VAL B 1 153 ? 9.539 -13.164 0.462 1 98.31 153 VAL B N 1
ATOM 2501 C CA . VAL B 1 153 ? 8.289 -13.445 -0.238 1 98.31 153 VAL B CA 1
ATOM 2502 C C . VAL B 1 153 ? 8.539 -14.469 -1.344 1 98.31 153 VAL B C 1
ATOM 2504 O O . VAL B 1 153 ? 9.688 -14.773 -1.678 1 98.31 153 VAL B O 1
ATOM 2507 N N . LYS B 1 154 ? 7.457 -15 -1.845 1 97 154 LYS B N 1
ATOM 2508 C CA . LYS B 1 154 ? 7.551 -16.016 -2.887 1 97 154 LYS B CA 1
ATOM 2509 C C . LYS B 1 154 ? 8.094 -15.438 -4.184 1 97 154 LYS B C 1
ATOM 2511 O O . LYS B 1 154 ? 8.922 -16.047 -4.852 1 97 154 LYS B O 1
ATOM 2516 N N . ALA B 1 155 ? 7.586 -14.289 -4.602 1 98.06 155 ALA B N 1
ATOM 2517 C CA . ALA B 1 155 ? 8.008 -13.625 -5.832 1 98.06 155 ALA B CA 1
ATOM 2518 C C . ALA B 1 155 ? 7.641 -12.148 -5.812 1 98.06 155 ALA B C 1
ATOM 2520 O O . ALA B 1 155 ? 6.754 -11.734 -5.062 1 98.06 155 ALA B O 1
ATOM 2521 N N . LEU B 1 156 ? 8.383 -11.438 -6.668 1 97.75 156 LEU B N 1
ATOM 2522 C CA . LEU B 1 156 ? 8.164 -10 -6.805 1 97.75 156 LEU B CA 1
ATOM 2523 C C . LEU B 1 156 ? 7.926 -9.617 -8.258 1 97.75 156 LEU B C 1
ATOM 2525 O O . LEU B 1 156 ? 8.211 -10.406 -9.164 1 97.75 156 LEU B O 1
ATOM 2529 N N . PRO B 1 157 ? 7.336 -8.414 -8.461 1 95.25 157 PRO B N 1
ATOM 2530 C CA . PRO B 1 157 ? 7.121 -7.969 -9.844 1 95.25 157 PRO B CA 1
ATOM 2531 C C . PRO B 1 157 ? 8.398 -7.984 -10.672 1 95.25 157 PRO B C 1
ATOM 2533 O O . PRO B 1 157 ? 9.477 -7.648 -10.172 1 95.25 157 PRO B O 1
ATOM 2536 N N . ALA B 1 158 ? 8.266 -8.375 -11.969 1 95.81 158 ALA B N 1
ATOM 2537 C CA . ALA B 1 158 ? 9.352 -8.359 -12.938 1 95.81 158 ALA B CA 1
ATOM 2538 C C . ALA B 1 158 ? 10.508 -9.25 -12.492 1 95.81 158 ALA B C 1
ATOM 2540 O O . ALA B 1 158 ? 11.664 -9.008 -12.836 1 95.81 158 ALA B O 1
ATOM 2541 N N . ASN B 1 159 ? 10.18 -10.188 -11.578 1 97 159 ASN B N 1
ATOM 2542 C CA . ASN B 1 159 ? 11.148 -11.133 -11.039 1 97 159 ASN B CA 1
ATOM 2543 C C . ASN B 1 159 ? 12.273 -10.422 -10.297 1 97 159 ASN B C 1
ATOM 2545 O O . ASN B 1 159 ? 13.422 -10.859 -10.328 1 97 159 ASN B O 1
ATOM 2549 N N . ALA B 1 160 ? 12.008 -9.312 -9.727 1 98.25 160 ALA B N 1
ATOM 2550 C CA . ALA B 1 160 ? 12.992 -8.609 -8.914 1 98.25 160 ALA B CA 1
ATOM 2551 C C . ALA B 1 160 ? 13.406 -9.445 -7.707 1 98.25 160 ALA B C 1
ATOM 2553 O O . ALA B 1 160 ? 12.68 -10.344 -7.285 1 98.25 160 ALA B O 1
ATOM 2554 N N . LEU B 1 161 ? 14.555 -9.094 -7.145 1 98.69 161 LEU B N 1
ATOM 2555 C CA . LEU B 1 161 ? 15.062 -9.797 -5.969 1 98.69 161 LEU B CA 1
ATOM 2556 C C . LEU B 1 161 ? 14.703 -9.047 -4.691 1 98.69 161 LEU B C 1
ATOM 2558 O O . LEU B 1 161 ? 14.742 -9.609 -3.598 1 98.69 161 LEU B O 1
ATOM 2562 N N . VAL B 1 162 ? 14.398 -7.758 -4.84 1 98.75 162 VAL B N 1
ATOM 2563 C CA . VAL B 1 162 ? 14.102 -6.895 -3.699 1 98.75 162 VAL B CA 1
ATOM 2564 C C . VAL B 1 162 ? 13.086 -5.832 -4.109 1 98.75 162 VAL B C 1
ATOM 2566 O O . VAL B 1 162 ? 13.102 -5.352 -5.242 1 98.75 162 VAL B O 1
ATOM 2569 N N . GLU B 1 163 ? 12.133 -5.52 -3.25 1 98.81 163 GLU B N 1
ATOM 2570 C CA . GLU B 1 163 ? 11.188 -4.406 -3.318 1 98.81 163 GLU B CA 1
ATOM 2571 C C . GLU B 1 163 ? 11.094 -3.68 -1.979 1 98.81 163 GLU B C 1
ATOM 2573 O O . GLU B 1 163 ? 10.992 -4.312 -0.928 1 98.81 163 GLU B O 1
ATOM 2578 N N . ILE B 1 164 ? 11.203 -2.346 -1.984 1 98.69 164 ILE B N 1
ATOM 2579 C CA . ILE B 1 164 ? 11.172 -1.573 -0.748 1 98.69 164 ILE B CA 1
ATOM 2580 C C . ILE B 1 164 ? 10.07 -0.518 -0.825 1 98.69 164 ILE B C 1
ATOM 2582 O O . ILE B 1 164 ? 9.992 0.234 -1.799 1 98.69 164 ILE B O 1
ATOM 2586 N N . GLU B 1 165 ? 9.148 -0.473 0.031 1 98.06 165 GLU B N 1
ATOM 2587 C CA . GLU B 1 165 ? 8.141 0.579 0.166 1 98.06 165 GLU B CA 1
ATOM 2588 C C . GLU B 1 165 ? 8.328 1.355 1.466 1 98.06 165 GLU B C 1
ATOM 2590 O O . GLU B 1 165 ? 8.992 0.882 2.389 1 98.06 165 GLU B O 1
ATOM 2595 N N . CYS B 1 166 ? 7.75 2.602 1.532 1 98.44 166 CYS B N 1
ATOM 2596 C CA . CYS B 1 166 ? 7.914 3.35 2.773 1 98.44 166 CYS B CA 1
ATOM 2597 C C . CYS B 1 166 ? 6.777 4.348 2.965 1 98.44 166 CYS B C 1
ATOM 2599 O O . CYS B 1 166 ? 6 4.59 2.041 1 98.44 166 CYS B O 1
ATOM 2601 N N . VAL B 1 167 ? 6.574 4.789 4.137 1 98.69 167 VAL B N 1
ATOM 2602 C CA . VAL B 1 167 ? 5.738 5.914 4.547 1 98.69 167 VAL B CA 1
ATOM 2603 C C . VAL B 1 167 ? 6.609 7.004 5.168 1 98.69 167 VAL B C 1
ATOM 2605 O O . VAL B 1 167 ? 7.504 6.715 5.965 1 98.69 167 VAL B O 1
ATOM 2608 N N . ALA B 1 168 ? 6.367 8.266 4.809 1 98.44 168 ALA B N 1
ATOM 2609 C CA . ALA B 1 168 ? 7.176 9.383 5.293 1 98.44 168 ALA B CA 1
ATOM 2610 C C . ALA B 1 168 ? 6.305 10.578 5.66 1 98.44 168 ALA B C 1
ATOM 2612 O O . ALA B 1 168 ? 5.168 10.695 5.191 1 98.44 168 ALA B O 1
ATOM 2613 N N . MET B 1 169 ? 6.773 11.352 6.504 1 96.75 169 MET B N 1
ATOM 2614 C CA . MET B 1 169 ? 6.145 12.656 6.73 1 96.75 169 MET B CA 1
ATOM 2615 C C . MET B 1 169 ? 6.402 13.594 5.555 1 96.75 169 MET B C 1
ATOM 2617 O O . MET B 1 169 ? 7.426 13.477 4.875 1 96.75 169 MET B O 1
ATOM 2621 N N . CYS B 1 170 ? 5.41 14.43 5.309 1 94.62 170 CYS B N 1
ATOM 2622 C CA . CYS B 1 170 ? 5.613 15.453 4.281 1 94.62 170 CYS B CA 1
ATOM 2623 C C . CYS B 1 170 ? 4.93 16.75 4.668 1 94.62 170 CYS B C 1
ATOM 2625 O O . CYS B 1 170 ? 4.023 16.766 5.508 1 94.62 170 CYS B O 1
ATOM 2627 N N . GLU B 1 171 ? 5.562 17.906 4.215 1 77.75 171 GLU B N 1
ATOM 2628 C CA . GLU B 1 171 ? 4.992 19.203 4.512 1 77.75 171 GLU B CA 1
ATOM 2629 C C . GLU B 1 171 ? 3.723 19.453 3.699 1 77.75 171 GLU B C 1
ATOM 2631 O O . GLU B 1 171 ? 3.623 19.031 2.547 1 77.75 171 GLU B O 1
ATOM 2636 N N . GLU B 1 172 ? 2.594 19.703 4.375 1 65.12 172 GLU B N 1
ATOM 2637 C CA . GLU B 1 172 ? 1.372 20.094 3.678 1 65.12 172 GLU B CA 1
ATOM 2638 C C . GLU B 1 172 ? 1.572 21.391 2.9 1 65.12 172 GLU B C 1
ATOM 2640 O O . GLU B 1 172 ? 2.334 22.25 3.324 1 65.12 172 GLU B O 1
ATOM 2645 N N . ASP B 1 173 ? 1.43 21.391 1.577 1 52.78 173 ASP B N 1
ATOM 2646 C CA . ASP B 1 173 ? 1.49 22.688 0.92 1 52.78 173 ASP B CA 1
ATOM 2647 C C . ASP B 1 173 ? 0.571 23.688 1.609 1 52.78 173 ASP B C 1
ATOM 2649 O O . ASP B 1 173 ? -0.471 23.312 2.152 1 52.78 173 ASP B O 1
#

InterPro domains:
  IPR006056 RidA family [TIGR00004] (47-169)
  IPR006175 YjgF/YER057c/UK114 family [PF01042] (53-169)
  IPR006175 YjgF/YER057c/UK114 family [PTHR11803] (48-169)
  IPR019897 RidA, conserved site [PS01094] (146-164)
  IPR035959 RutC-like superfamily [G3DSA:3.30.1330.40] (41-171)
  IPR035959 RutC-like superfamily [SSF55298] (45-171)